Protein AF-A0A3D5RLU9-F1 (afdb_monomer)

Structure (mmCIF, N/CA/C/O backbone):
data_AF-A0A3D5RLU9-F1
#
_entry.id   AF-A0A3D5RLU9-F1
#
loop_
_atom_site.group_PDB
_atom_site.id
_atom_site.type_symbol
_atom_site.label_atom_id
_atom_site.label_alt_id
_atom_site.label_comp_id
_atom_site.label_asym_id
_atom_site.label_entity_id
_atom_site.label_seq_id
_atom_site.pdbx_PDB_ins_code
_atom_site.Cartn_x
_atom_site.Cartn_y
_atom_site.Cartn_z
_atom_site.occupancy
_atom_site.B_iso_or_equiv
_atom_site.auth_seq_id
_atom_site.auth_comp_id
_atom_site.auth_asym_id
_atom_site.auth_atom_id
_atom_site.pdbx_PDB_model_num
ATOM 1 N N . PRO A 1 1 ? 13.575 12.155 -3.581 1.00 70.50 1 PRO A N 1
ATOM 2 C CA . PRO A 1 1 ? 13.850 10.704 -3.419 1.00 70.50 1 PRO A CA 1
ATOM 3 C C . PRO A 1 1 ? 14.804 10.224 -4.520 1.00 70.50 1 PRO A C 1
ATOM 5 O O . PRO A 1 1 ? 14.559 10.536 -5.676 1.00 70.50 1 PRO A O 1
ATOM 8 N N . TRP A 1 2 ? 15.873 9.491 -4.197 1.00 91.94 2 TRP A N 1
ATOM 9 C CA . TRP A 1 2 ? 16.915 9.134 -5.181 1.00 91.94 2 TRP A CA 1
ATOM 10 C C . TRP A 1 2 ? 16.386 8.377 -6.414 1.00 91.94 2 TRP A C 1
ATOM 12 O O . TRP A 1 2 ? 16.856 8.582 -7.526 1.00 91.94 2 TRP A O 1
ATOM 22 N N . TYR A 1 3 ? 15.355 7.539 -6.256 1.00 96.50 3 TYR A N 1
ATOM 23 C CA . TYR A 1 3 ? 14.789 6.752 -7.361 1.00 96.50 3 TYR A CA 1
ATOM 24 C C . TYR A 1 3 ? 14.031 7.570 -8.419 1.00 96.50 3 TYR A C 1
ATOM 26 O O . TYR A 1 3 ? 13.854 7.077 -9.536 1.00 96.50 3 TYR A O 1
ATOM 34 N N . SER A 1 4 ? 13.605 8.796 -8.093 1.00 96.88 4 SER A N 1
ATOM 35 C CA . SER A 1 4 ? 12.895 9.685 -9.020 1.00 96.88 4 SER A CA 1
ATOM 36 C C . SER A 1 4 ? 13.835 10.582 -9.829 1.00 96.88 4 SER A C 1
ATOM 38 O O . SER A 1 4 ? 13.385 11.276 -10.740 1.00 96.88 4 SER A O 1
ATOM 40 N N . GLU A 1 5 ? 15.130 10.597 -9.505 1.00 97.44 5 GLU A N 1
ATOM 41 C CA . GLU A 1 5 ? 16.125 11.349 -10.265 1.00 97.44 5 GLU A CA 1
ATOM 42 C C . GLU A 1 5 ? 16.267 10.743 -11.665 1.00 97.44 5 GLU A C 1
ATOM 44 O O . GLU A 1 5 ? 16.495 9.541 -11.840 1.00 97.44 5 GLU A O 1
ATOM 49 N N . LYS A 1 6 ? 16.079 11.580 -12.690 1.00 97.19 6 LYS A N 1
ATOM 50 C CA . LYS A 1 6 ? 16.127 11.155 -14.099 1.00 97.19 6 LYS A CA 1
ATOM 51 C C . LYS A 1 6 ? 17.553 10.944 -14.588 1.00 97.19 6 LYS A C 1
ATOM 53 O O . LYS A 1 6 ? 17.777 10.157 -15.507 1.00 97.19 6 LYS A O 1
ATOM 58 N N . GLU A 1 7 ? 18.506 11.633 -13.983 1.00 97.12 7 GLU A N 1
ATOM 59 C CA . GLU A 1 7 ? 19.918 11.559 -14.316 1.00 97.12 7 GLU A CA 1
ATOM 60 C C . GLU A 1 7 ? 20.775 11.932 -13.111 1.00 97.12 7 GLU A C 1
ATOM 62 O O . GLU A 1 7 ? 20.327 12.669 -12.238 1.00 97.12 7 GLU A O 1
ATOM 67 N N . PHE A 1 8 ? 22.005 11.430 -13.094 1.00 97.12 8 PHE A N 1
ATOM 68 C CA . PHE A 1 8 ? 23.052 11.837 -12.162 1.00 97.12 8 PHE A CA 1
ATOM 69 C C . PHE A 1 8 ? 24.398 11.845 -12.896 1.00 97.12 8 PHE A C 1
ATOM 71 O O . PHE A 1 8 ? 24.544 11.179 -13.922 1.00 97.12 8 PHE A O 1
ATOM 78 N N . THR A 1 9 ? 25.384 12.582 -12.391 1.00 97.75 9 THR A N 1
ATOM 79 C CA . THR A 1 9 ? 26.737 12.619 -12.971 1.00 97.75 9 THR A CA 1
ATOM 80 C C . THR A 1 9 ? 27.706 11.884 -12.058 1.00 97.75 9 THR A C 1
ATOM 82 O O . THR A 1 9 ? 27.709 12.105 -10.850 1.00 97.75 9 THR A O 1
ATOM 85 N N . TYR A 1 10 ? 28.536 11.018 -12.633 1.00 97.25 10 TYR A N 1
ATOM 86 C CA . TYR A 1 10 ? 29.605 10.321 -11.922 1.00 97.25 10 TYR A CA 1
ATOM 87 C C . TYR A 1 10 ? 30.867 10.318 -12.779 1.00 97.25 10 TYR A C 1
ATOM 89 O O . TYR A 1 10 ? 30.808 9.897 -13.934 1.00 97.25 10 TYR A O 1
ATOM 97 N N . HIS A 1 11 ? 31.979 10.807 -12.220 1.00 97.00 11 HIS A N 1
ATOM 98 C CA . HIS A 1 11 ? 33.243 11.027 -12.941 1.00 97.00 11 HIS A CA 1
ATOM 99 C C . HIS A 1 11 ? 33.035 11.801 -14.253 1.00 97.00 11 HIS A C 1
ATOM 101 O O . HIS A 1 11 ? 33.392 11.322 -15.324 1.00 97.00 11 HIS A O 1
ATOM 107 N N . ASP A 1 12 ? 32.349 12.946 -14.170 1.00 96.81 12 ASP A N 1
ATOM 108 C CA . ASP A 1 12 ? 32.010 13.820 -15.307 1.00 96.81 12 ASP A CA 1
ATOM 109 C C . ASP A 1 12 ? 31.158 13.174 -16.417 1.00 96.81 12 ASP A C 1
ATOM 111 O O . ASP A 1 12 ? 30.860 13.795 -17.437 1.00 96.81 12 ASP A O 1
ATOM 115 N N . ILE A 1 13 ? 30.672 11.947 -16.203 1.00 97.81 13 ILE A N 1
ATOM 116 C CA . ILE A 1 13 ? 29.809 11.232 -17.141 1.00 97.81 13 ILE A CA 1
ATOM 117 C C . ILE A 1 13 ? 28.370 11.274 -16.635 1.00 97.81 13 ILE A C 1
ATOM 119 O O . ILE A 1 13 ? 28.034 10.741 -15.573 1.00 97.81 13 ILE A O 1
ATOM 123 N N . LYS A 1 14 ? 27.490 11.873 -17.440 1.00 97.94 14 LYS A N 1
ATOM 124 C CA . LYS A 1 14 ? 26.049 11.899 -17.187 1.00 97.94 14 LYS A CA 1
ATOM 125 C C . LYS A 1 14 ? 25.434 10.516 -17.424 1.00 97.94 14 LYS A C 1
ATOM 127 O O . LYS A 1 14 ? 25.469 9.980 -18.530 1.00 97.94 14 LYS A O 1
ATOM 132 N N . GLN A 1 15 ? 24.810 9.968 -16.391 1.00 97.88 15 GLN A N 1
ATOM 133 C CA . GLN A 1 15 ? 24.134 8.678 -16.380 1.00 97.88 15 GLN A CA 1
ATOM 134 C C . GLN A 1 15 ? 22.624 8.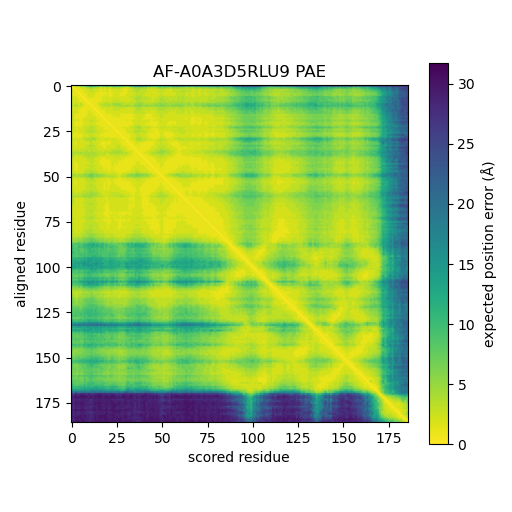891 -16.313 1.00 97.88 15 GLN A C 1
ATOM 136 O O . GLN A 1 15 ? 22.114 9.544 -15.405 1.00 97.88 15 GLN A O 1
ATOM 141 N N . ARG A 1 16 ? 21.882 8.312 -17.260 1.00 97.31 16 ARG A N 1
ATOM 142 C CA . ARG A 1 16 ? 20.414 8.368 -17.258 1.00 97.31 16 ARG A CA 1
ATOM 143 C C . ARG A 1 16 ? 19.827 7.228 -16.437 1.00 97.31 16 ARG A C 1
ATOM 145 O O . ARG A 1 16 ? 20.299 6.089 -16.493 1.00 97.31 16 ARG A O 1
ATOM 152 N N . ASN A 1 17 ? 18.738 7.515 -15.736 1.00 97.94 17 ASN A N 1
ATOM 153 C CA . ASN A 1 17 ? 17.926 6.492 -15.097 1.00 97.94 17 ASN A CA 1
ATOM 154 C C . ASN A 1 17 ? 17.396 5.507 -16.164 1.00 97.94 17 ASN A C 1
ATOM 156 O O . ASN A 1 17 ? 17.134 5.839 -17.319 1.00 97.94 17 ASN A O 1
ATOM 160 N N . ARG A 1 18 ? 17.295 4.232 -15.811 1.00 97.62 18 ARG A N 1
ATOM 161 C CA . ARG A 1 18 ? 16.884 3.187 -16.761 1.00 97.62 18 ARG A CA 1
ATOM 162 C C . ARG A 1 18 ? 15.372 2.976 -16.761 1.00 97.62 18 ARG A C 1
ATOM 164 O O . ARG A 1 18 ? 14.856 2.290 -17.643 1.00 97.62 18 ARG A O 1
ATOM 171 N N . ASN A 1 19 ? 14.666 3.517 -15.769 1.00 97.81 19 ASN A N 1
ATOM 172 C CA . ASN A 1 19 ? 13.218 3.425 -15.662 1.00 97.81 19 ASN A CA 1
ATOM 173 C C . ASN A 1 19 ? 12.537 4.420 -16.612 1.00 97.81 19 ASN A C 1
ATOM 175 O O . ASN A 1 19 ? 12.250 5.550 -16.222 1.00 97.81 19 ASN A O 1
ATOM 179 N N . LYS A 1 20 ? 12.250 3.987 -17.848 1.00 97.25 20 LYS A N 1
ATOM 180 C CA . LYS A 1 20 ? 11.610 4.821 -18.884 1.00 97.25 20 LYS A CA 1
ATOM 181 C C . LYS A 1 20 ? 10.309 5.498 -18.410 1.00 97.25 20 LYS A C 1
ATOM 183 O O . LYS A 1 20 ? 9.994 6.581 -18.898 1.00 97.25 20 LYS A O 1
ATOM 188 N N . LEU A 1 21 ? 9.605 4.923 -17.429 1.00 97.56 21 LEU A N 1
ATOM 189 C CA . LEU A 1 21 ? 8.365 5.492 -16.897 1.00 97.56 21 LEU A CA 1
ATOM 190 C C . LEU A 1 21 ? 8.539 6.858 -16.224 1.00 97.56 21 LEU A C 1
ATOM 192 O O . LEU A 1 21 ? 7.611 7.652 -16.269 1.00 97.56 21 LEU A O 1
ATOM 196 N N . LEU A 1 22 ? 9.723 7.189 -15.696 1.00 97.88 22 LEU A N 1
ATOM 197 C CA . LEU A 1 22 ? 9.984 8.522 -15.129 1.00 97.88 22 LEU A CA 1
ATOM 198 C C . LEU A 1 22 ? 9.850 9.651 -16.168 1.00 97.88 22 LEU A C 1
ATOM 200 O O . LEU A 1 22 ? 9.677 10.819 -15.816 1.00 97.88 22 LEU A O 1
ATOM 204 N N . TRP A 1 23 ? 9.970 9.326 -17.457 1.00 97.06 23 TRP A N 1
ATOM 205 C CA . TRP A 1 23 ? 9.818 10.286 -18.548 1.00 97.06 23 TRP A CA 1
ATOM 206 C C . TRP A 1 23 ? 8.410 10.313 -19.127 1.00 97.06 23 TRP A C 1
ATOM 208 O O . TRP A 1 23 ? 7.955 11.388 -19.505 1.00 97.06 23 TRP A O 1
ATOM 218 N N . SER A 1 24 ? 7.737 9.163 -19.205 1.00 95.75 24 SER A N 1
ATOM 219 C CA . SER A 1 24 ? 6.413 9.050 -19.824 1.00 95.75 24 SER A CA 1
ATOM 220 C C . SER A 1 24 ? 5.252 9.270 -18.854 1.00 95.75 24 SER A C 1
ATOM 2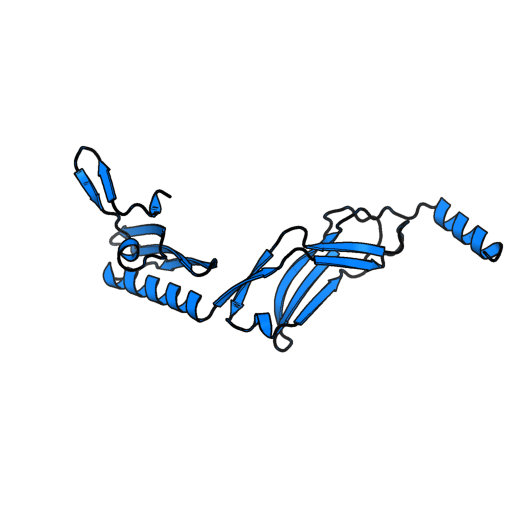22 O O . SER A 1 24 ? 4.165 9.624 -19.295 1.00 95.75 24 SER A O 1
ATOM 224 N N . ASP A 1 25 ? 5.461 9.078 -17.551 1.00 96.69 25 ASP A N 1
ATOM 225 C CA . ASP A 1 25 ? 4.431 9.232 -16.527 1.00 96.69 25 ASP A CA 1
ATOM 226 C C . ASP A 1 25 ? 4.963 10.063 -15.352 1.00 96.69 25 ASP A C 1
ATOM 228 O O . ASP A 1 25 ? 5.754 9.602 -14.531 1.00 96.69 25 ASP A O 1
ATOM 232 N N . LYS A 1 26 ? 4.481 11.308 -15.244 1.00 96.31 26 LYS A N 1
ATOM 233 C CA . LYS A 1 26 ? 4.867 12.253 -14.180 1.00 96.31 26 LYS A CA 1
ATOM 234 C C . LYS A 1 26 ? 4.496 11.793 -12.766 1.00 96.31 26 LYS A C 1
ATOM 236 O O . LYS A 1 26 ? 4.939 12.401 -11.799 1.00 96.31 26 LYS A O 1
ATOM 241 N N . THR A 1 27 ? 3.633 10.786 -12.650 1.00 97.62 27 THR A N 1
ATOM 242 C CA . THR A 1 27 ? 3.156 10.248 -11.371 1.00 97.62 27 THR A CA 1
ATOM 243 C C . THR A 1 27 ? 4.059 9.136 -10.845 1.00 97.62 27 THR A C 1
ATOM 245 O O . THR A 1 27 ? 3.946 8.769 -9.677 1.00 97.62 27 THR A O 1
ATOM 248 N N . VAL A 1 28 ? 4.960 8.616 -11.687 1.00 98.19 28 VAL A N 1
ATOM 249 C CA . VAL A 1 28 ? 5.943 7.589 -11.335 1.00 98.19 28 VAL A CA 1
ATOM 250 C C . VAL A 1 28 ? 7.164 8.237 -10.690 1.00 98.19 28 VAL A C 1
ATOM 252 O O . VAL A 1 28 ? 7.732 9.187 -11.221 1.00 98.19 28 VAL A O 1
ATOM 255 N N . ASP A 1 29 ? 7.606 7.681 -9.565 1.00 97.69 29 ASP A N 1
ATOM 256 C CA . ASP A 1 29 ? 8.752 8.177 -8.790 1.00 97.69 29 ASP A CA 1
ATOM 257 C C . ASP A 1 29 ? 9.757 7.074 -8.409 1.00 97.69 29 ASP A C 1
ATOM 259 O O . ASP A 1 29 ? 10.683 7.293 -7.626 1.00 97.69 29 ASP A O 1
ATOM 263 N N . GLY A 1 30 ? 9.611 5.885 -8.996 1.00 96.06 30 GLY A N 1
ATOM 264 C CA . GLY A 1 30 ? 10.521 4.769 -8.779 1.00 96.06 30 GLY A CA 1
ATOM 265 C C . GLY A 1 30 ? 10.085 3.487 -9.492 1.00 96.06 30 GLY A C 1
ATOM 266 O O . GLY A 1 30 ? 9.154 3.504 -10.293 1.00 96.06 30 GLY A O 1
ATOM 267 N N . LEU A 1 31 ? 10.726 2.341 -9.245 1.00 96.00 31 LEU A N 1
ATOM 268 C CA . LEU A 1 31 ? 11.902 2.169 -8.384 1.00 96.00 31 LEU A CA 1
ATOM 269 C C . LEU A 1 31 ? 13.086 1.623 -9.179 1.00 96.00 31 LEU A C 1
ATOM 271 O O . LEU A 1 31 ? 14.089 2.314 -9.337 1.00 96.00 31 LEU A O 1
ATOM 275 N N . LYS A 1 32 ? 13.000 0.390 -9.687 1.00 97.94 32 LYS A N 1
ATOM 276 C CA . LYS A 1 32 ? 14.187 -0.310 -10.186 1.00 97.94 32 LYS A CA 1
ATOM 277 C C . LYS A 1 32 ? 13.908 -1.174 -11.403 1.00 97.94 32 LYS A C 1
ATOM 279 O O . LYS A 1 32 ? 12.976 -1.971 -11.434 1.00 97.94 32 LYS A O 1
ATOM 284 N N . THR A 1 33 ? 14.800 -1.069 -12.382 1.00 97.69 33 THR A N 1
ATOM 285 C CA . THR A 1 33 ? 14.887 -1.984 -13.523 1.00 97.69 33 THR A CA 1
ATOM 286 C C . THR A 1 33 ? 15.913 -3.089 -13.270 1.00 97.69 33 THR A C 1
ATOM 288 O O . THR A 1 33 ? 16.919 -2.875 -12.586 1.00 97.69 33 THR A O 1
ATOM 291 N N . GLY A 1 34 ? 15.700 -4.261 -13.864 1.00 97.88 34 GLY A N 1
ATOM 292 C CA . GLY A 1 34 ? 16.654 -5.373 -13.859 1.00 97.88 34 GLY A CA 1
ATOM 293 C C . GLY A 1 34 ? 16.671 -6.097 -15.201 1.00 97.88 34 GLY A C 1
ATOM 294 O O . GLY A 1 34 ? 15.664 -6.106 -15.910 1.00 97.88 34 GLY A O 1
ATOM 295 N N . PHE A 1 35 ? 17.819 -6.656 -15.577 1.00 98.25 35 PHE A N 1
ATOM 296 C CA . PHE A 1 35 ? 17.938 -7.521 -16.748 1.00 98.25 35 PHE A CA 1
ATOM 297 C C . PHE A 1 35 ? 19.141 -8.455 -16.620 1.00 98.25 35 PHE A C 1
ATOM 299 O O . PHE A 1 35 ? 20.246 -8.003 -16.327 1.00 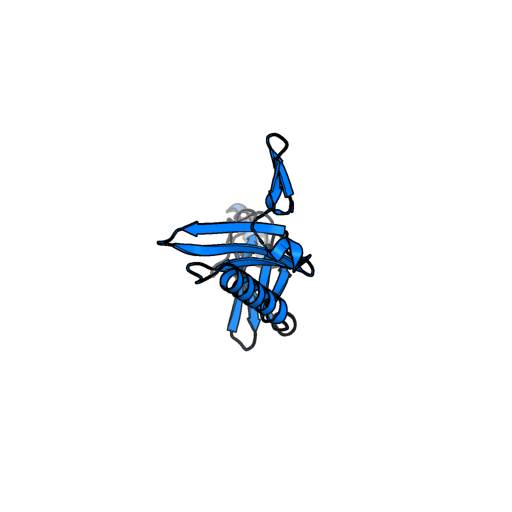98.25 35 PHE A O 1
ATOM 306 N N . THR A 1 36 ? 18.921 -9.735 -16.908 1.00 97.56 36 THR A N 1
ATOM 307 C CA . THR A 1 36 ? 19.958 -10.700 -17.295 1.00 97.56 36 THR A CA 1
ATOM 308 C C . THR A 1 36 ? 19.381 -11.606 -18.382 1.00 97.56 36 THR A C 1
ATOM 310 O O . THR A 1 36 ? 18.160 -11.730 -18.489 1.00 97.56 36 THR A O 1
ATOM 313 N N . LYS A 1 37 ? 20.233 -12.293 -19.159 1.00 96.88 37 LYS A N 1
ATOM 314 C CA . LYS A 1 37 ? 19.766 -13.248 -20.185 1.00 96.88 37 LYS A CA 1
ATOM 315 C C . LYS A 1 37 ? 18.822 -14.315 -19.609 1.00 96.88 37 LYS A C 1
ATOM 317 O O . LYS A 1 37 ? 17.857 -14.680 -20.264 1.00 96.88 37 LYS A O 1
ATOM 322 N N . LYS A 1 38 ? 19.080 -14.779 -18.380 1.00 97.19 38 LYS A N 1
ATOM 323 C CA . LYS A 1 38 ? 18.264 -15.795 -17.694 1.00 97.19 38 LYS A CA 1
ATOM 324 C C . LYS A 1 38 ? 16.969 -15.227 -17.103 1.00 97.19 38 LYS A C 1
ATOM 326 O O . LYS A 1 38 ? 15.966 -15.924 -17.080 1.00 97.19 38 LYS A O 1
ATOM 331 N N . ALA A 1 39 ? 16.996 -13.995 -16.589 1.00 96.69 39 ALA A N 1
ATOM 332 C CA . ALA A 1 39 ? 15.874 -13.417 -15.845 1.00 96.69 39 ALA A CA 1
ATOM 333 C C . ALA A 1 39 ? 14.884 -12.618 -16.711 1.00 96.69 39 ALA A C 1
ATOM 335 O O . ALA A 1 39 ? 13.827 -12.239 -16.213 1.00 96.69 39 ALA A O 1
ATOM 336 N N . GLY A 1 40 ? 15.229 -12.313 -17.965 1.00 98.25 40 GLY A N 1
ATOM 337 C CA . GLY A 1 40 ? 14.449 -11.397 -18.797 1.00 98.25 40 GLY A CA 1
ATOM 338 C C . GLY A 1 40 ? 14.473 -9.961 -18.263 1.00 98.25 40 GLY A C 1
ATOM 339 O O . GLY A 1 40 ? 15.335 -9.580 -17.464 1.00 98.25 40 GLY A O 1
ATOM 340 N N . TYR A 1 41 ? 13.546 -9.131 -18.740 1.00 98.50 41 TYR A N 1
ATOM 341 C CA . TYR A 1 41 ? 13.449 -7.717 -18.383 1.00 98.50 41 TYR A CA 1
ATOM 342 C C . TYR A 1 41 ? 12.464 -7.500 -17.227 1.00 98.50 41 TYR A C 1
ATOM 344 O O . TYR A 1 41 ? 11.260 -7.708 -17.364 1.00 98.50 41 TYR A O 1
ATOM 352 N N . ASN A 1 42 ? 12.981 -6.995 -16.107 1.00 98.56 42 ASN A N 1
ATOM 353 C CA . ASN A 1 42 ? 12.238 -6.782 -14.865 1.00 98.56 42 ASN A CA 1
ATOM 354 C C . ASN A 1 42 ? 12.048 -5.287 -14.578 1.00 98.56 42 ASN A C 1
ATOM 356 O O . ASN A 1 42 ? 12.917 -4.469 -14.924 1.00 98.56 42 ASN A O 1
ATOM 360 N N . LEU A 1 43 ? 10.940 -4.938 -13.925 1.00 98.56 43 LEU A N 1
ATOM 361 C CA . LEU A 1 43 ? 10.637 -3.594 -13.437 1.00 98.56 43 LEU A CA 1
ATOM 362 C C . LEU A 1 43 ? 9.778 -3.651 -12.170 1.00 98.56 43 LEU A C 1
ATOM 364 O O . LEU A 1 43 ? 8.678 -4.197 -12.182 1.00 98.56 43 LEU A O 1
ATOM 368 N N . VAL A 1 44 ? 10.281 -3.031 -11.104 1.00 98.62 44 VAL A N 1
ATOM 369 C CA . VAL A 1 44 ? 9.483 -2.599 -9.953 1.00 98.62 44 VAL A CA 1
ATOM 370 C C . VAL A 1 44 ? 9.234 -1.107 -10.112 1.00 98.62 44 VAL A C 1
ATOM 372 O O . VAL A 1 44 ? 10.196 -0.333 -10.140 1.00 98.62 44 VAL A O 1
ATOM 375 N N . ALA A 1 45 ? 7.974 -0.700 -10.218 1.00 98.38 45 ALA A N 1
ATOM 376 C CA . ALA A 1 45 ? 7.598 0.703 -10.339 1.00 98.38 45 ALA A CA 1
ATOM 377 C C . ALA A 1 45 ? 6.649 1.132 -9.225 1.00 98.38 45 ALA A C 1
ATOM 379 O O . ALA A 1 45 ? 5.822 0.339 -8.779 1.00 98.38 45 ALA A O 1
ATOM 380 N N . SER A 1 46 ? 6.743 2.395 -8.815 1.00 98.38 46 SER A N 1
ATOM 381 C CA 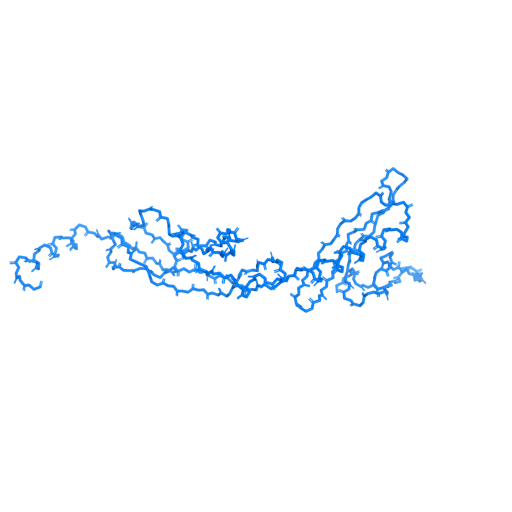. SER A 1 46 ? 5.749 3.024 -7.950 1.00 98.38 46 SER A CA 1
ATOM 382 C C . SER A 1 46 ? 5.259 4.316 -8.572 1.00 98.38 46 SER A C 1
ATOM 384 O O . SER A 1 46 ? 6.036 5.053 -9.178 1.00 98.38 46 SER A O 1
ATOM 386 N N . ALA A 1 47 ? 3.959 4.548 -8.434 1.00 98.31 47 ALA A N 1
ATOM 387 C CA . ALA A 1 47 ? 3.302 5.762 -8.868 1.00 98.31 47 ALA A CA 1
ATOM 388 C C . ALA A 1 47 ? 2.337 6.243 -7.789 1.00 98.31 47 ALA A C 1
ATOM 390 O O . ALA A 1 47 ? 1.741 5.426 -7.082 1.00 98.31 47 ALA A O 1
ATOM 391 N N . ASN A 1 48 ? 2.168 7.557 -7.688 1.00 97.50 48 ASN A N 1
ATOM 392 C CA . ASN A 1 48 ? 1.202 8.186 -6.796 1.00 97.50 48 ASN A CA 1
ATOM 393 C C . ASN A 1 48 ? 0.237 9.066 -7.597 1.00 97.50 48 ASN A C 1
ATOM 395 O O . ASN A 1 48 ? 0.654 10.038 -8.226 1.00 97.50 48 ASN A O 1
ATOM 399 N N . ARG A 1 49 ? -1.056 8.729 -7.571 1.00 96.50 49 ARG A N 1
ATOM 400 C CA . ARG A 1 49 ? -2.122 9.502 -8.221 1.00 96.50 49 ARG A CA 1
ATOM 401 C C . ARG A 1 49 ? -3.244 9.733 -7.218 1.00 96.50 49 ARG A C 1
ATOM 403 O O . ARG A 1 49 ? -3.759 8.766 -6.672 1.00 96.50 49 ARG A O 1
ATOM 410 N N . MET A 1 50 ? -3.662 10.988 -7.032 1.00 90.19 50 MET A N 1
ATOM 411 C CA . MET A 1 50 ? -4.780 11.349 -6.139 1.00 90.19 50 MET A CA 1
ATOM 412 C C . MET A 1 50 ? -4.641 10.727 -4.732 1.00 90.19 50 MET A C 1
ATOM 414 O O . MET A 1 50 ? -5.554 10.053 -4.262 1.00 90.19 50 MET A O 1
ATOM 418 N N . ASP A 1 51 ? -3.466 10.884 -4.113 1.00 90.38 51 ASP A N 1
ATOM 419 C CA . ASP A 1 51 ? -3.104 10.339 -2.790 1.00 90.38 51 ASP A CA 1
ATOM 420 C C . ASP A 1 51 ? -3.184 8.809 -2.645 1.00 90.38 51 ASP A C 1
ATOM 422 O O . ASP A 1 51 ? -3.086 8.260 -1.546 1.00 90.38 51 ASP A O 1
ATOM 426 N N . MET A 1 52 ? -3.301 8.095 -3.764 1.00 96.31 52 MET A N 1
ATOM 427 C CA . MET A 1 52 ? -3.214 6.647 -3.831 1.00 96.31 52 MET A CA 1
ATOM 428 C C . MET A 1 52 ? -1.863 6.257 -4.422 1.00 96.31 52 MET A C 1
ATOM 430 O O . MET A 1 52 ? -1.538 6.597 -5.562 1.00 96.31 52 MET A O 1
ATOM 434 N N . ARG A 1 53 ? -1.075 5.498 -3.658 1.00 97.69 53 ARG A N 1
ATOM 435 C CA . ARG A 1 53 ? 0.182 4.925 -4.140 1.00 97.69 53 ARG A CA 1
ATOM 436 C C . ARG A 1 53 ? -0.020 3.483 -4.563 1.00 97.69 53 ARG A C 1
ATOM 438 O O . ARG A 1 53 ? -0.473 2.658 -3.775 1.00 97.69 53 ARG A O 1
ATOM 445 N N . LEU A 1 54 ? 0.402 3.175 -5.783 1.00 98.38 54 LEU A N 1
ATOM 446 C CA . LEU A 1 54 ? 0.502 1.808 -6.272 1.00 98.38 54 LEU A CA 1
ATOM 447 C C . LEU A 1 54 ? 1.960 1.414 -6.471 1.00 98.38 54 LEU A C 1
ATOM 449 O O . LEU A 1 54 ? 2.821 2.239 -6.794 1.00 98.38 54 LEU A O 1
ATOM 453 N N . ILE A 1 55 ? 2.219 0.127 -6.270 1.00 98.44 55 ILE A N 1
ATOM 454 C CA . ILE A 1 55 ? 3.481 -0.530 -6.589 1.00 98.44 55 ILE A CA 1
ATOM 455 C C . ILE A 1 55 ? 3.150 -1.667 -7.547 1.00 98.44 55 ILE A C 1
ATOM 457 O O . ILE A 1 55 ? 2.230 -2.444 -7.306 1.00 98.44 55 ILE A O 1
ATOM 461 N N . SER A 1 56 ? 3.896 -1.755 -8.640 1.00 98.44 56 SER A N 1
ATOM 462 C CA . SER A 1 56 ? 3.781 -2.834 -9.616 1.00 98.44 56 SER A CA 1
ATOM 463 C C . SER A 1 56 ? 5.116 -3.549 -9.753 1.00 98.44 56 SER A C 1
ATOM 465 O O . SER A 1 56 ? 6.180 -2.932 -9.679 1.00 98.44 56 SER A O 1
ATOM 467 N N . VAL A 1 57 ? 5.046 -4.862 -9.948 1.00 98.44 57 VAL A N 1
ATOM 468 C CA . VAL A 1 57 ? 6.204 -5.729 -10.148 1.00 98.44 57 VAL A CA 1
ATOM 469 C C . VAL A 1 57 ? 5.946 -6.548 -11.402 1.00 98.44 57 VAL A C 1
ATOM 471 O O . VAL A 1 57 ? 5.025 -7.357 -11.443 1.00 98.44 57 VAL A O 1
ATOM 474 N N . VAL A 1 58 ? 6.750 -6.316 -12.436 1.00 98.31 58 VAL A N 1
ATOM 475 C CA . VAL A 1 58 ? 6.726 -7.074 -13.690 1.00 98.31 58 VAL A CA 1
ATOM 476 C C . VAL A 1 58 ? 8.068 -7.771 -13.840 1.00 98.31 58 VAL A C 1
ATOM 478 O O . VAL A 1 58 ? 9.115 -7.121 -13.797 1.00 98.31 58 VAL A O 1
ATOM 481 N N . LEU A 1 59 ? 8.035 -9.090 -14.010 1.00 98.25 59 LEU A N 1
ATOM 482 C CA . LEU A 1 59 ? 9.217 -9.941 -14.123 1.00 98.25 59 LEU A CA 1
ATOM 483 C C . LEU A 1 59 ? 9.205 -10.700 -15.453 1.00 98.25 59 LEU A C 1
ATOM 485 O O . LEU A 1 59 ? 8.137 -11.002 -15.979 1.00 98.25 59 LEU A O 1
ATOM 489 N N . GLY A 1 60 ? 10.383 -11.021 -15.987 1.00 97.88 60 GLY A N 1
ATOM 490 C CA . GLY A 1 60 ? 10.529 -11.920 -17.133 1.00 97.88 60 GLY A CA 1
ATOM 491 C C . GLY A 1 60 ? 10.000 -11.373 -18.458 1.00 97.88 60 GLY A C 1
ATOM 492 O O . GLY A 1 60 ? 9.676 -12.154 -19.346 1.00 97.88 60 GLY A O 1
ATOM 493 N N . SER A 1 61 ? 9.896 -10.050 -18.619 1.00 97.50 61 SER A N 1
ATOM 494 C CA . SER A 1 61 ? 9.442 -9.468 -19.886 1.00 97.50 61 SER A CA 1
ATOM 495 C C . SER A 1 61 ? 10.473 -9.677 -21.003 1.00 97.50 61 SER A C 1
ATOM 497 O O . SER A 1 61 ? 11.659 -9.881 -20.738 1.00 97.50 61 SER A O 1
ATOM 499 N N . THR A 1 62 ? 10.036 -9.613 -22.261 1.00 97.44 62 THR A N 1
ATOM 500 C CA . THR A 1 62 ? 10.849 -9.940 -23.447 1.00 97.44 62 THR A CA 1
ATOM 501 C C . THR A 1 62 ? 11.705 -8.780 -23.953 1.00 97.44 62 THR A C 1
ATOM 503 O O . THR A 1 62 ? 12.698 -9.010 -24.638 1.00 97.44 62 THR A O 1
ATOM 506 N N . SER A 1 63 ? 11.363 -7.536 -23.608 1.00 98.06 63 SER A N 1
ATOM 507 C CA . SER A 1 63 ? 12.106 -6.341 -24.023 1.00 98.06 63 SER A CA 1
ATOM 508 C C . SER A 1 63 ? 11.941 -5.175 -23.047 1.00 98.06 63 SER A C 1
ATOM 510 O O . SER A 1 63 ? 11.135 -5.215 -22.110 1.00 98.06 63 SER A O 1
ATOM 512 N N . VAL A 1 64 ? 12.699 -4.096 -23.269 1.00 97.25 64 VAL A N 1
ATOM 513 C CA . VAL A 1 64 ? 12.566 -2.857 -22.490 1.00 97.25 64 VAL A CA 1
ATOM 514 C C . VAL A 1 64 ? 11.183 -2.234 -22.680 1.00 97.25 64 VAL A C 1
ATOM 516 O O . VAL A 1 64 ? 10.579 -1.766 -21.712 1.00 97.25 64 VAL A O 1
ATOM 519 N N . GLU A 1 65 ? 10.691 -2.248 -23.913 1.00 97.62 65 GLU A N 1
ATOM 520 C CA . GLU A 1 65 ? 9.415 -1.689 -24.349 1.00 97.62 65 GLU A CA 1
ATOM 521 C C . GLU A 1 65 ? 8.272 -2.507 -23.757 1.00 97.62 65 GLU A C 1
ATOM 523 O O . GLU A 1 65 ? 7.380 -1.943 -23.127 1.00 97.62 65 GLU A O 1
ATOM 528 N N . ALA A 1 66 ? 8.361 -3.838 -23.850 1.00 98.00 66 ALA A N 1
ATOM 529 C CA . ALA A 1 66 ? 7.375 -4.742 -23.281 1.00 98.00 66 ALA A CA 1
ATOM 530 C C . ALA A 1 66 ? 7.275 -4.563 -21.761 1.00 98.00 66 ALA A C 1
ATOM 532 O O . ALA A 1 66 ? 6.173 -4.411 -21.241 1.00 98.00 66 ALA A O 1
ATOM 533 N N . ARG A 1 67 ? 8.403 -4.509 -21.032 1.00 97.94 67 ARG A N 1
ATOM 534 C CA . ARG A 1 67 ? 8.373 -4.286 -19.573 1.00 97.94 67 ARG A CA 1
ATOM 535 C C . ARG A 1 67 ? 7.678 -2.965 -19.232 1.00 97.94 67 ARG A C 1
ATOM 537 O O . ARG A 1 67 ? 6.826 -2.936 -18.358 1.00 97.94 67 ARG A O 1
ATOM 544 N N . THR A 1 68 ? 8.022 -1.892 -19.947 1.00 98.00 68 THR A N 1
ATOM 545 C CA . THR A 1 68 ? 7.502 -0.542 -19.690 1.00 98.00 68 THR A CA 1
ATOM 546 C C . THR A 1 68 ? 5.997 -0.497 -19.944 1.00 98.00 68 THR A C 1
ATOM 548 O O . THR A 1 68 ? 5.245 -0.030 -19.094 1.00 98.00 68 THR A O 1
ATOM 551 N N . ALA A 1 69 ? 5.554 -1.053 -21.075 1.00 98.06 69 ALA A N 1
ATOM 552 C CA . ALA A 1 69 ? 4.149 -1.089 -21.461 1.00 98.06 69 ALA A CA 1
ATOM 553 C C . ALA A 1 69 ? 3.294 -1.929 -20.499 1.00 98.06 69 ALA A C 1
ATOM 555 O O . ALA A 1 69 ? 2.218 -1.487 -20.101 1.00 98.06 69 ALA A O 1
ATOM 556 N N . GLN A 1 70 ? 3.768 -3.111 -20.079 1.00 98.12 70 GLN A N 1
ATOM 557 C CA . GLN A 1 70 ? 3.020 -3.945 -19.129 1.00 98.12 70 GLN A CA 1
ATOM 558 C C . GLN A 1 70 ? 2.918 -3.289 -17.750 1.00 98.12 70 GLN A C 1
ATOM 560 O O . GLN A 1 70 ? 1.848 -3.292 -17.143 1.00 98.12 70 GLN A O 1
ATOM 565 N N . THR A 1 71 ? 4.002 -2.675 -17.273 1.00 98.44 71 THR A N 1
ATOM 566 C CA . THR A 1 71 ? 3.990 -1.934 -16.008 1.00 98.44 71 THR A CA 1
ATOM 567 C C . THR A 1 71 ? 3.011 -0.759 -16.058 1.00 98.44 71 THR A C 1
ATOM 569 O O . THR A 1 71 ? 2.181 -0.639 -15.158 1.00 98.44 71 THR A O 1
ATOM 572 N N . GLN A 1 72 ? 3.037 0.053 -17.122 1.00 98.25 72 GLN A N 1
ATOM 573 C CA . GLN A 1 72 ? 2.076 1.146 -17.310 1.00 98.25 72 GLN A CA 1
ATOM 574 C C . GLN A 1 72 ? 0.633 0.623 -17.306 1.00 98.25 72 GLN A C 1
ATOM 576 O O . GLN A 1 72 ? -0.205 1.134 -16.570 1.00 98.25 72 GLN A O 1
ATOM 581 N N . LYS A 1 73 ? 0.357 -0.450 -18.059 1.00 98.25 73 LYS A N 1
ATOM 582 C CA . LYS A 1 73 ? -0.981 -1.048 -18.162 1.00 98.25 73 LYS A CA 1
ATOM 583 C C . LYS A 1 73 ? -1.525 -1.512 -16.807 1.00 98.25 73 LYS A C 1
ATOM 585 O O . LYS A 1 73 ? -2.694 -1.278 -16.513 1.00 98.25 73 LYS A O 1
ATOM 590 N N . ILE A 1 74 ? -0.699 -2.158 -15.980 1.00 98.06 74 ILE A N 1
ATOM 591 C CA . ILE A 1 74 ? -1.109 -2.627 -14.646 1.00 98.06 74 ILE A CA 1
ATOM 592 C C . ILE A 1 74 ? -1.337 -1.448 -13.694 1.00 98.06 74 ILE A C 1
ATOM 594 O O . ILE A 1 74 ? -2.323 -1.450 -12.957 1.00 98.06 74 ILE A O 1
ATOM 598 N N . LEU A 1 75 ? -0.471 -0.428 -13.724 1.00 98.50 75 LEU A N 1
ATOM 599 C CA . LEU A 1 75 ? -0.670 0.790 -12.933 1.00 98.50 75 LEU A CA 1
ATOM 600 C C . LEU A 1 75 ? -1.974 1.492 -13.329 1.00 98.50 75 LEU A C 1
ATOM 602 O O . LEU A 1 75 ? -2.788 1.803 -12.462 1.00 98.50 75 LEU A O 1
ATOM 606 N N . ASP A 1 76 ? -2.212 1.678 -14.626 1.00 98.06 76 ASP A N 1
ATOM 607 C CA . ASP A 1 76 ? -3.430 2.307 -15.137 1.00 98.06 76 ASP A CA 1
ATOM 608 C C . ASP A 1 76 ? -4.682 1.510 -14.780 1.00 98.06 76 ASP A C 1
ATOM 610 O O . ASP A 1 76 ? -5.683 2.099 -14.372 1.00 98.06 76 ASP A O 1
ATOM 614 N N . TYR A 1 77 ? -4.624 0.179 -14.862 1.00 98.38 77 TYR A N 1
ATOM 615 C CA . TYR A 1 77 ? -5.699 -0.690 -14.390 1.00 98.38 77 TYR A CA 1
ATOM 616 C C . TYR A 1 77 ? -5.983 -0.469 -12.898 1.00 98.38 77 TYR A C 1
ATOM 618 O O . TYR A 1 77 ? -7.129 -0.221 -12.521 1.00 98.38 77 TYR A O 1
ATOM 626 N N . GLY A 1 78 ? -4.943 -0.488 -12.058 1.00 98.25 78 GLY A N 1
ATOM 627 C CA . GLY A 1 78 ? -5.072 -0.261 -10.622 1.00 98.25 78 GLY A CA 1
ATOM 628 C C . GLY A 1 78 ? -5.719 1.088 -10.307 1.00 98.25 78 GLY A C 1
ATOM 629 O O . GLY A 1 78 ? -6.709 1.145 -9.584 1.00 98.25 78 GLY A O 1
ATOM 630 N N . PHE A 1 79 ? -5.235 2.171 -10.915 1.00 98.00 79 PHE A N 1
ATOM 631 C CA . PHE A 1 79 ? -5.802 3.503 -10.697 1.00 98.00 79 PHE A CA 1
ATOM 632 C C . PHE A 1 79 ? -7.207 3.672 -11.268 1.00 98.00 79 PHE A C 1
ATOM 634 O O . PHE A 1 79 ? -8.009 4.422 -10.712 1.00 98.00 79 PHE A O 1
ATOM 641 N N . ARG A 1 80 ? -7.534 2.994 -12.370 1.00 97.38 80 ARG A N 1
ATOM 642 C CA . ARG A 1 80 ? -8.863 3.071 -12.978 1.00 97.38 80 ARG A CA 1
ATOM 643 C C . ARG A 1 80 ? -9.910 2.367 -12.122 1.00 97.38 80 ARG A C 1
ATOM 645 O O . ARG A 1 80 ? -10.969 2.941 -11.877 1.00 97.38 80 ARG A O 1
ATOM 652 N N . PHE A 1 81 ? -9.619 1.154 -11.662 1.00 97.88 81 PHE A N 1
ATOM 653 C CA . PHE A 1 81 ? -10.623 0.271 -11.066 1.00 97.88 81 PHE A CA 1
ATOM 654 C C . PHE A 1 81 ? -10.583 0.186 -9.547 1.00 97.88 81 PHE A C 1
ATOM 656 O O . PHE A 1 81 ? -11.526 -0.348 -8.972 1.00 97.88 81 PHE A O 1
ATOM 663 N N . PHE A 1 82 ? -9.558 0.726 -8.891 1.00 97.50 82 PHE A N 1
ATOM 664 C CA . PHE A 1 82 ? -9.440 0.698 -7.437 1.00 97.50 82 PHE A CA 1
ATOM 665 C C . PHE A 1 82 ? -9.313 2.101 -6.856 1.00 97.50 82 PHE A C 1
ATOM 667 O O . PHE A 1 82 ? -8.928 3.059 -7.530 1.00 97.50 82 PHE A O 1
ATOM 674 N N . GLU A 1 83 ? -9.660 2.207 -5.580 1.00 95.81 83 GLU A N 1
ATOM 675 C CA . GLU A 1 83 ? -9.419 3.385 -4.763 1.00 95.81 83 GLU A CA 1
ATOM 676 C C . GLU A 1 83 ? -8.972 2.968 -3.361 1.00 95.81 83 GLU A C 1
ATOM 678 O O . GLU A 1 83 ? -9.467 1.985 -2.801 1.00 95.81 83 GLU A O 1
ATOM 683 N N . THR A 1 84 ? -8.047 3.730 -2.785 1.00 95.81 84 THR A N 1
ATOM 684 C CA . THR A 1 84 ? -7.663 3.591 -1.381 1.00 95.81 84 THR A CA 1
ATOM 685 C C . THR A 1 84 ? -8.451 4.593 -0.540 1.00 95.81 84 THR A C 1
ATOM 687 O O . THR A 1 84 ? -8.493 5.783 -0.852 1.00 95.81 84 THR A O 1
ATOM 690 N N . LYS A 1 85 ? -9.096 4.121 0.529 1.00 93.06 85 LYS A N 1
ATOM 691 C CA . LYS A 1 85 ? -9.811 4.945 1.510 1.00 93.06 85 LYS A CA 1
ATOM 692 C C . LYS A 1 85 ? -9.128 4.861 2.861 1.00 93.06 85 LYS A C 1
ATOM 694 O O . LYS A 1 85 ? -8.841 3.770 3.343 1.00 93.06 85 LYS A O 1
ATOM 699 N N . ASN A 1 86 ? -8.922 6.017 3.480 1.00 92.06 86 ASN A N 1
ATOM 700 C CA . ASN A 1 86 ? -8.462 6.105 4.857 1.00 92.06 86 ASN A CA 1
ATOM 701 C C . ASN A 1 86 ? -9.675 6.083 5.783 1.00 92.06 86 ASN A C 1
ATOM 703 O O . ASN A 1 86 ? -10.457 7.032 5.819 1.00 92.06 86 ASN A O 1
ATOM 707 N N . ILE A 1 87 ? -9.832 4.990 6.520 1.00 90.62 87 ILE A N 1
ATOM 708 C CA . ILE A 1 87 ? -10.812 4.880 7.595 1.00 90.62 87 ILE A CA 1
ATOM 709 C C . ILE A 1 87 ? -10.213 5.583 8.806 1.00 90.62 87 ILE A C 1
ATOM 711 O O . ILE A 1 87 ? -9.157 5.179 9.292 1.00 90.62 87 ILE A O 1
ATOM 715 N N . GLY A 1 88 ? -10.843 6.680 9.224 1.00 87.38 88 GLY A N 1
ATOM 716 C CA . GLY A 1 88 ? -10.402 7.479 10.363 1.00 87.38 88 GLY A CA 1
ATOM 717 C C . GLY A 1 88 ? -10.569 6.757 11.699 1.00 87.38 88 GLY A C 1
ATOM 718 O O . GLY A 1 88 ? -11.046 5.622 11.765 1.00 87.38 88 GLY A O 1
ATOM 719 N N . ALA A 1 89 ? -10.185 7.444 12.774 1.00 87.56 89 ALA A N 1
ATOM 720 C CA . ALA A 1 89 ? -10.459 6.966 14.119 1.00 87.56 89 ALA A CA 1
ATOM 721 C C . ALA A 1 89 ? -11.975 6.858 14.338 1.00 87.56 89 ALA A C 1
ATOM 723 O O . ALA A 1 89 ? -12.743 7.742 13.956 1.00 87.56 89 ALA A O 1
ATOM 724 N N . ILE A 1 90 ? -12.391 5.758 14.952 1.00 88.00 90 ILE A N 1
ATOM 725 C CA . ILE A 1 90 ? -13.776 5.509 15.353 1.00 88.00 90 ILE A CA 1
ATOM 726 C C . ILE A 1 90 ? -13.753 5.270 16.847 1.00 88.00 90 ILE A C 1
ATOM 728 O O . ILE A 1 90 ? -12.881 4.549 17.319 1.00 88.00 90 ILE A O 1
ATOM 732 N N . THR A 1 91 ? -14.727 5.831 17.554 1.00 92.00 91 THR A N 1
ATOM 733 C CA . THR A 1 91 ? -14.935 5.608 18.984 1.00 92.00 91 THR A CA 1
ATOM 734 C C . THR A 1 91 ? -16.396 5.256 19.209 1.00 92.00 91 THR A C 1
ATOM 736 O O . THR A 1 91 ? -17.290 5.991 18.784 1.00 92.00 91 THR A O 1
ATOM 739 N N . LYS A 1 92 ? -16.645 4.132 19.876 1.00 91.88 92 LYS A N 1
ATOM 740 C CA . LYS A 1 92 ? -17.973 3.692 20.310 1.00 91.88 92 LYS A CA 1
ATOM 741 C C . LYS A 1 92 ? -17.893 3.162 21.732 1.00 91.88 92 LYS A C 1
ATOM 743 O O . LYS A 1 92 ? -16.900 2.537 22.082 1.00 91.88 92 LYS A O 1
ATOM 748 N N . SER A 1 93 ? -18.926 3.407 22.527 1.00 93.00 93 SER A N 1
ATOM 749 C CA . SER A 1 93 ? -19.091 2.734 23.814 1.00 93.00 93 SER A CA 1
ATOM 750 C C . SER A 1 93 ? -19.783 1.395 23.595 1.00 93.00 93 SER A C 1
ATOM 752 O O . SER A 1 93 ? -20.704 1.306 22.779 1.00 93.00 93 SER A O 1
ATOM 754 N N . VAL A 1 94 ? -19.307 0.358 24.276 1.00 91.69 94 VAL A N 1
ATOM 755 C CA . VAL A 1 94 ? -19.912 -0.977 24.271 1.00 91.69 94 VAL A CA 1
ATOM 756 C C . VAL A 1 94 ? -20.023 -1.486 25.706 1.00 91.69 94 VAL A C 1
ATOM 758 O O . VAL A 1 94 ? -19.122 -1.209 26.501 1.00 91.69 94 VAL A O 1
ATOM 761 N N . PRO A 1 95 ? -21.094 -2.220 26.048 1.00 91.75 95 PRO A N 1
ATOM 762 C CA . PRO A 1 95 ? -21.256 -2.775 27.383 1.00 91.75 95 PRO A CA 1
ATOM 763 C C . PRO A 1 95 ? -20.152 -3.789 27.688 1.00 91.75 95 PRO A C 1
ATOM 765 O O . PRO A 1 95 ? -19.726 -4.536 26.802 1.00 91.75 95 PRO A O 1
ATOM 768 N N . ILE A 1 96 ? -19.707 -3.824 28.943 1.00 91.38 96 ILE A N 1
ATOM 769 C CA . ILE A 1 96 ? -18.729 -4.800 29.429 1.00 91.38 96 ILE A CA 1
ATOM 770 C C . ILE A 1 96 ? -19.242 -5.481 30.697 1.00 91.38 96 ILE A C 1
ATOM 772 O O . ILE A 1 96 ? -19.787 -4.846 31.593 1.00 91.38 96 ILE A O 1
ATOM 776 N N . SER A 1 97 ? -19.063 -6.796 30.788 1.00 89.94 97 SER A N 1
ATOM 777 C CA . SER A 1 97 ? -19.404 -7.545 32.000 1.00 89.94 97 SER A CA 1
ATOM 778 C C . SER A 1 97 ? -18.242 -7.580 32.998 1.00 89.94 97 SER A C 1
ATOM 780 O O . SER A 1 97 ? -17.076 -7.494 32.613 1.00 89.94 97 SER A O 1
ATOM 782 N N . ASN A 1 98 ? -18.558 -7.745 34.286 1.00 87.62 98 ASN A N 1
ATOM 783 C CA . ASN A 1 98 ? -17.597 -7.915 35.387 1.00 87.62 98 ASN A CA 1
ATOM 784 C C . ASN A 1 98 ? -16.583 -6.769 35.576 1.00 87.62 98 ASN A C 1
ATOM 786 O O . ASN A 1 98 ? -15.565 -6.964 36.236 1.00 87.62 98 ASN A O 1
ATOM 790 N N . SER A 1 99 ? -16.831 -5.577 35.026 1.00 88.12 99 SER A N 1
ATOM 791 C CA . SER A 1 99 ? -15.988 -4.395 35.247 1.00 88.12 99 SER A CA 1
ATOM 792 C C . SER A 1 99 ? -16.583 -3.475 36.310 1.00 88.12 99 SER A C 1
ATOM 794 O O . SER A 1 99 ? -17.783 -3.506 36.563 1.00 88.12 99 SER A O 1
ATOM 796 N N . THR A 1 100 ? -15.763 -2.601 36.903 1.00 87.06 100 THR A N 1
ATOM 797 C CA . THR A 1 100 ? -16.273 -1.458 37.683 1.00 87.06 100 THR A CA 1
ATOM 798 C C . THR A 1 100 ? -16.988 -0.408 36.821 1.00 87.06 100 THR A C 1
ATOM 800 O O . THR A 1 100 ? -17.560 0.532 37.368 1.00 87.06 100 THR A O 1
ATOM 803 N N . LYS A 1 101 ? -16.908 -0.524 35.489 1.00 85.88 101 LYS A N 1
ATOM 804 C CA . LYS A 1 101 ? -17.610 0.310 34.508 1.00 85.88 101 LYS A CA 1
ATOM 805 C C . LYS A 1 101 ? -18.705 -0.506 33.817 1.00 85.88 101 LYS A C 1
ATOM 807 O O . LYS A 1 101 ? -18.472 -1.663 33.489 1.00 85.88 101 LYS A O 1
ATOM 812 N N . ASP A 1 102 ? -19.832 0.120 33.493 1.00 88.31 102 ASP A N 1
ATOM 813 C CA . ASP A 1 102 ? -20.897 -0.540 32.718 1.00 88.31 102 ASP A CA 1
ATOM 814 C C . ASP A 1 102 ? -20.561 -0.638 31.220 1.00 88.31 102 ASP A C 1
ATOM 816 O O . ASP A 1 102 ? -20.973 -1.568 30.525 1.00 88.31 102 ASP A O 1
ATOM 820 N N . GLU A 1 103 ? -19.770 0.313 30.713 1.00 92.75 103 GLU A N 1
ATOM 821 C CA . GLU A 1 103 ? -19.358 0.393 29.313 1.00 92.75 103 GLU A CA 1
ATOM 822 C C . GLU A 1 103 ? -17.876 0.750 29.173 1.00 92.75 103 GLU A C 1
ATOM 824 O O . GLU A 1 103 ? -17.282 1.405 30.034 1.00 92.75 103 GLU A O 1
ATOM 829 N N . ILE A 1 104 ? -17.289 0.364 28.037 1.00 93.25 104 ILE A N 1
ATOM 830 C CA . ILE A 1 104 ? -15.929 0.742 27.647 1.00 93.25 104 ILE A CA 1
ATOM 831 C C . ILE A 1 104 ? -15.905 1.365 26.258 1.00 93.25 104 ILE A C 1
ATOM 833 O O . ILE A 1 104 ? -16.627 0.950 25.347 1.00 93.25 104 ILE A O 1
ATOM 837 N N . LYS A 1 105 ? -15.027 2.349 26.064 1.00 94.00 105 LYS A N 1
ATOM 838 C CA . LYS A 1 105 ? -14.752 2.917 24.743 1.00 94.00 105 LYS A CA 1
ATOM 839 C C . LYS A 1 105 ? -13.870 1.981 23.930 1.00 94.00 105 LYS A C 1
ATOM 841 O O . LYS A 1 105 ? -12.750 1.654 24.319 1.00 94.00 105 LYS A O 1
ATOM 846 N N . VAL A 1 106 ? -14.347 1.629 22.745 1.00 93.25 106 VAL A N 1
ATOM 847 C CA . VAL A 1 106 ? -13.645 0.814 21.758 1.00 93.25 106 VAL A CA 1
ATOM 848 C C . VAL A 1 106 ? -13.530 1.543 20.430 1.00 93.25 106 VAL A C 1
ATOM 850 O O . VAL A 1 106 ? -14.341 2.418 20.110 1.00 93.25 106 VAL A O 1
ATOM 853 N N . GLY A 1 107 ? -12.515 1.201 19.642 1.00 92.88 107 GLY A N 1
ATOM 854 C CA . GLY A 1 107 ? -12.248 1.971 18.444 1.00 92.88 107 GLY A CA 1
ATOM 855 C C . GLY A 1 107 ? -11.062 1.560 17.593 1.00 92.88 107 GLY A C 1
ATOM 856 O O . GLY A 1 107 ? -10.335 0.614 17.888 1.00 92.88 107 GLY A O 1
ATOM 857 N N . LEU A 1 108 ? -10.864 2.331 16.525 1.00 92.00 108 LEU A N 1
ATOM 858 C CA . LEU A 1 108 ? -9.637 2.336 15.731 1.00 92.00 108 LEU A CA 1
ATOM 859 C C . LEU A 1 108 ? -8.747 3.470 16.241 1.00 92.00 108 LEU A C 1
ATOM 861 O O . LEU A 1 108 ? -9.105 4.634 16.093 1.00 92.00 108 LEU A O 1
ATOM 865 N N . GLN A 1 109 ? -7.590 3.145 16.826 1.00 79.81 109 GLN A N 1
ATOM 866 C CA . GLN A 1 109 ? -6.658 4.167 17.329 1.00 79.81 109 GLN A CA 1
ATOM 867 C C . GLN A 1 109 ? -5.998 4.974 16.205 1.00 79.81 109 GLN A C 1
ATOM 869 O O . GLN A 1 109 ? -5.814 6.178 16.333 1.00 79.81 109 GLN A O 1
ATOM 874 N N . ASN A 1 110 ? -5.647 4.307 15.105 1.00 84.75 110 ASN A N 1
ATOM 875 C CA . ASN A 1 110 ? -4.947 4.911 13.977 1.00 84.75 110 ASN A CA 1
ATOM 876 C C . ASN A 1 110 ? -5.791 4.793 12.720 1.00 84.75 110 ASN A C 1
ATOM 878 O O . ASN A 1 110 ? -6.500 3.797 12.546 1.00 84.75 110 ASN A O 1
ATOM 882 N N . SER A 1 111 ? -5.654 5.768 11.819 1.00 86.50 111 SER A N 1
ATOM 883 C CA . SER A 1 111 ? -6.267 5.655 10.505 1.00 86.50 111 SER A CA 1
ATOM 884 C C . SER A 1 111 ? -5.746 4.407 9.793 1.00 86.50 111 SER A C 1
ATOM 886 O O . SER A 1 111 ? -4.558 4.070 9.843 1.00 86.50 111 SER A O 1
ATOM 888 N N . LYS A 1 112 ? -6.658 3.671 9.164 1.00 90.19 112 LYS A N 1
ATOM 889 C CA . LYS A 1 112 ? -6.330 2.468 8.402 1.00 90.19 112 LYS A CA 1
ATOM 890 C C . LYS A 1 112 ? -6.725 2.676 6.954 1.00 90.19 112 LYS A C 1
ATOM 892 O O . LYS A 1 112 ? -7.878 2.972 6.654 1.00 90.19 112 LYS A O 1
ATOM 897 N N . ALA A 1 113 ? -5.758 2.512 6.062 1.00 91.88 113 ALA A N 1
ATOM 898 C CA . ALA A 1 113 ? -6.000 2.527 4.632 1.00 91.88 113 ALA A CA 1
ATOM 899 C C . ALA A 1 113 ? -6.544 1.165 4.183 1.00 91.88 113 ALA A C 1
ATOM 901 O O . ALA A 1 113 ? -5.962 0.127 4.496 1.00 91.88 113 ALA A O 1
ATOM 902 N N . ILE A 1 114 ? -7.634 1.172 3.422 1.00 93.69 114 ILE A N 1
ATOM 903 C CA . ILE A 1 114 ? -8.169 -0.006 2.733 1.00 93.69 114 ILE A CA 1
ATOM 904 C C . ILE A 1 114 ? -8.229 0.281 1.239 1.00 93.69 114 ILE A C 1
ATOM 906 O O . ILE A 1 114 ? -8.563 1.394 0.842 1.00 93.69 114 ILE A O 1
ATOM 910 N N . THR A 1 115 ? -7.917 -0.708 0.407 1.00 95.31 115 THR A N 1
ATOM 911 C CA . THR A 1 115 ? -8.025 -0.580 -1.052 1.00 95.31 115 THR A CA 1
ATOM 912 C C . THR A 1 115 ? -9.138 -1.482 -1.546 1.00 95.31 115 THR A C 1
ATOM 914 O O . THR A 1 115 ? -9.122 -2.679 -1.277 1.00 95.31 115 THR A O 1
ATOM 917 N N . LEU A 1 116 ? -10.106 -0.896 -2.244 1.00 95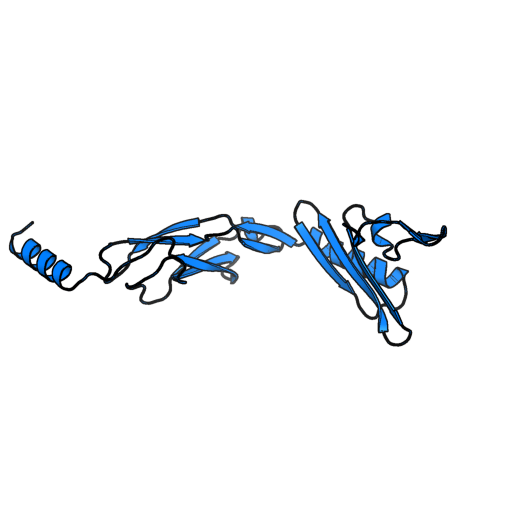.19 116 LEU A N 1
ATOM 918 C CA . LEU A 1 116 ? -11.320 -1.562 -2.712 1.00 95.19 116 LEU A CA 1
ATOM 919 C C . LEU A 1 116 ? -11.554 -1.235 -4.185 1.00 95.19 116 LEU A C 1
ATOM 921 O O . LEU A 1 116 ? -10.952 -0.296 -4.716 1.00 95.19 116 LEU A O 1
ATOM 925 N N . ALA A 1 117 ? -12.435 -1.987 -4.851 1.00 95.44 117 ALA A N 1
ATOM 926 C CA . ALA A 1 117 ? -12.849 -1.592 -6.188 1.00 95.44 117 ALA A CA 1
ATOM 927 C C . ALA A 1 117 ? -13.597 -0.252 -6.117 1.00 95.44 117 ALA A C 1
ATOM 929 O O . ALA A 1 117 ? -14.354 0.023 -5.179 1.00 95.44 117 ALA A O 1
ATOM 930 N N . ARG A 1 118 ? -13.357 0.600 -7.110 1.00 94.44 118 ARG A N 1
ATOM 931 C CA . ARG A 1 118 ? -13.863 1.969 -7.163 1.00 94.44 118 ARG A CA 1
ATOM 932 C C . ARG A 1 118 ? -15.386 1.974 -7.028 1.00 94.44 118 ARG A C 1
ATOM 934 O O . ARG A 1 118 ? -16.082 1.276 -7.758 1.00 94.44 118 ARG A O 1
ATOM 941 N N . GLY A 1 119 ? -15.896 2.774 -6.094 1.00 92.62 119 GLY A N 1
ATOM 942 C CA . GLY A 1 119 ? -17.325 2.906 -5.813 1.00 92.62 119 GLY A CA 1
ATOM 943 C C . GLY A 1 119 ? -17.867 1.928 -4.768 1.00 92.62 119 GLY A C 1
ATOM 944 O O . GLY A 1 119 ? -18.872 2.252 -4.135 1.00 92.62 119 GLY A O 1
ATOM 945 N N . GLN A 1 120 ? -17.197 0.798 -4.499 1.00 94.06 120 GLN A N 1
ATOM 946 C CA . GLN A 1 120 ? -17.681 -0.182 -3.515 1.00 94.06 120 GLN A CA 1
ATOM 947 C C . GLN A 1 120 ? -17.769 0.404 -2.110 1.00 94.06 120 GLN A C 1
ATOM 949 O O . GLN A 1 120 ? -18.739 0.153 -1.406 1.00 94.06 120 GLN A O 1
ATOM 954 N N . TYR A 1 121 ? -16.794 1.225 -1.708 1.00 92.12 121 TYR A N 1
ATOM 955 C CA . TYR A 1 121 ? -16.802 1.820 -0.371 1.00 92.12 121 TYR A CA 1
ATOM 956 C C . TYR A 1 121 ? -18.042 2.692 -0.131 1.00 92.12 121 TYR A C 1
ATOM 958 O O . TYR A 1 121 ? -18.672 2.594 0.917 1.00 92.12 121 TYR A O 1
ATOM 966 N N . LYS A 1 122 ? -18.437 3.505 -1.120 1.00 91.88 122 LYS A N 1
ATOM 967 C CA . LYS A 1 122 ? -19.611 4.390 -1.019 1.00 91.88 122 LYS A CA 1
ATOM 968 C C . LYS A 1 122 ? -20.914 3.610 -0.813 1.00 91.88 122 LYS A C 1
ATOM 970 O O . LYS A 1 122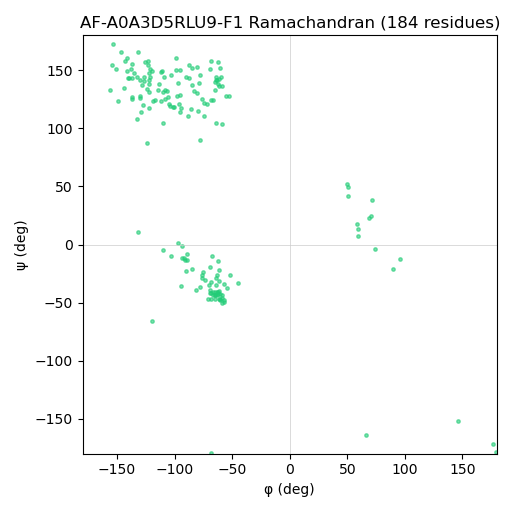 ? -21.831 4.119 -0.183 1.00 91.88 122 LYS A O 1
ATOM 975 N N . LEU A 1 123 ? -20.986 2.401 -1.363 1.00 92.31 123 LEU A N 1
ATOM 976 C CA . LEU A 1 123 ? -22.148 1.517 -1.286 1.00 92.31 123 LEU A CA 1
ATOM 977 C C . LEU A 1 123 ? -22.018 0.466 -0.171 1.00 92.31 123 LEU A C 1
ATOM 979 O O . LEU A 1 123 ? -22.888 -0.390 -0.025 1.00 92.31 123 LEU A O 1
ATOM 983 N N . SER A 1 124 ? -20.922 0.497 0.590 1.00 92.69 124 SER A N 1
ATOM 984 C CA . SER A 1 124 ? -20.661 -0.459 1.659 1.00 92.69 124 SER A CA 1
ATOM 985 C C . SER A 1 124 ? -21.328 -0.047 2.970 1.00 92.69 124 SER A C 1
ATOM 987 O O . SER A 1 124 ? -21.519 1.133 3.258 1.00 92.69 124 SER A O 1
ATOM 989 N N . GLN A 1 125 ? -21.655 -1.043 3.784 1.00 92.31 125 GLN A N 1
ATOM 990 C CA . GLN A 1 125 ? -22.148 -0.891 5.145 1.00 92.31 125 GLN A CA 1
ATOM 991 C C . GLN A 1 125 ? -21.024 -1.195 6.131 1.00 92.31 125 GLN A C 1
ATOM 993 O O . GLN A 1 125 ? -20.193 -2.071 5.889 1.00 92.31 125 GLN A O 1
ATOM 998 N N . GLN A 1 126 ? -21.009 -0.495 7.260 1.00 91.25 126 GLN A N 1
ATOM 999 C CA . GLN A 1 126 ? -20.051 -0.734 8.335 1.00 91.25 126 GLN A CA 1
ATOM 1000 C C . GLN A 1 126 ? -20.759 -1.416 9.503 1.00 91.25 126 GLN A C 1
ATOM 1002 O O . GLN A 1 126 ? -21.821 -0.968 9.929 1.00 91.25 126 GLN A O 1
ATOM 1007 N N . ALA A 1 127 ? -20.165 -2.483 10.024 1.00 90.31 127 ALA A N 1
ATOM 1008 C CA . ALA A 1 127 ? -20.660 -3.221 11.177 1.00 90.31 127 ALA A CA 1
ATOM 1009 C C . ALA A 1 127 ? -19.535 -3.410 12.196 1.00 90.31 127 ALA A C 1
ATOM 1011 O O . ALA A 1 127 ? -18.392 -3.656 11.818 1.00 90.31 127 ALA A O 1
ATOM 1012 N N . ILE A 1 128 ? -19.855 -3.312 13.484 1.00 90.19 128 ILE A N 1
ATOM 1013 C CA . ILE A 1 128 ? -18.932 -3.663 14.565 1.00 90.19 128 ILE A CA 1
ATOM 1014 C C . ILE A 1 128 ? -19.253 -5.091 14.996 1.00 90.19 128 ILE A C 1
ATOM 1016 O O . ILE A 1 128 ? -20.375 -5.381 15.400 1.00 90.19 128 ILE A O 1
ATOM 1020 N N . GLU A 1 129 ? -18.269 -5.977 14.893 1.00 92.62 129 GLU A N 1
ATOM 1021 C CA . GLU A 1 129 ? -18.341 -7.364 15.348 1.00 92.62 129 GLU A CA 1
ATOM 1022 C C . GLU A 1 129 ? -17.429 -7.501 16.572 1.00 92.62 129 GLU A C 1
ATOM 1024 O O . GLU A 1 129 ? -16.205 -7.488 16.439 1.00 92.62 129 GLU A O 1
ATOM 1029 N N . LEU A 1 130 ? -18.020 -7.575 17.767 1.00 91.69 130 LEU A N 1
ATOM 1030 C CA . LEU A 1 130 ? -17.288 -7.750 19.025 1.00 91.69 130 LEU A CA 1
ATOM 1031 C C . LEU A 1 130 ? -16.911 -9.219 19.241 1.00 91.69 130 LEU A C 1
ATOM 1033 O O . LEU A 1 130 ? -17.606 -10.125 18.778 1.00 91.69 130 LEU A O 1
ATOM 1037 N N . ASN A 1 131 ? -15.824 -9.451 19.975 1.00 89.69 131 ASN A N 1
ATOM 1038 C CA . ASN A 1 131 ? -15.469 -10.787 20.441 1.00 89.69 131 ASN A CA 1
ATOM 1039 C C . ASN A 1 131 ? -16.558 -11.312 21.391 1.00 89.69 131 ASN A C 1
ATOM 1041 O O . ASN A 1 131 ? -17.106 -10.564 22.204 1.00 89.69 131 ASN A O 1
ATOM 1045 N N . ALA A 1 132 ? -16.872 -12.605 21.295 1.00 86.25 132 ALA A N 1
ATOM 1046 C CA . ALA A 1 132 ? -17.815 -13.235 22.212 1.00 86.25 132 ALA A CA 1
ATOM 1047 C C . ALA A 1 132 ? -17.278 -13.176 23.652 1.00 86.25 132 ALA A C 1
ATOM 1049 O O . ALA A 1 132 ? -16.095 -13.419 23.878 1.00 86.25 132 ALA A O 1
ATOM 1050 N N . GLY A 1 133 ? -18.152 -12.873 24.615 1.00 80.94 133 GLY A N 1
ATOM 1051 C CA . GLY A 1 133 ? -17.789 -12.862 26.035 1.00 80.94 133 GLY A CA 1
ATOM 1052 C C . GLY A 1 133 ? -16.885 -11.699 26.453 1.00 80.94 133 GLY A C 1
ATOM 1053 O O . GLY A 1 133 ? -15.992 -11.897 27.270 1.00 80.94 133 GLY A O 1
ATOM 1054 N N . LEU A 1 134 ? -17.094 -10.499 25.900 1.00 86.94 134 LEU A N 1
ATOM 1055 C CA . LEU A 1 134 ? -16.376 -9.290 26.315 1.00 86.94 134 LEU A CA 1
ATOM 1056 C C . LEU A 1 134 ? -16.607 -9.007 27.817 1.00 86.94 134 LEU A C 1
ATOM 1058 O O . LEU A 1 134 ? -17.664 -8.525 28.223 1.00 86.94 134 LEU A O 1
ATOM 1062 N N . SER A 1 135 ? -15.606 -9.319 28.637 1.00 90.44 135 SER A N 1
ATOM 1063 C CA . SER A 1 135 ? -15.633 -9.212 30.097 1.00 90.44 135 SER A CA 1
ATOM 1064 C C . SER A 1 135 ? -14.316 -8.630 30.594 1.00 90.44 135 SER A C 1
ATOM 1066 O O . SER A 1 135 ? -13.273 -8.830 29.974 1.00 90.44 135 SER A O 1
ATOM 1068 N N . ALA A 1 136 ? -14.359 -7.934 31.727 1.00 88.62 136 ALA A N 1
ATOM 1069 C CA . ALA A 1 136 ? -13.162 -7.499 32.432 1.00 88.62 136 ALA A CA 1
ATOM 1070 C C . ALA A 1 136 ? -12.318 -8.701 32.915 1.00 88.62 136 ALA A C 1
ATOM 1072 O O . ALA A 1 136 ? -12.883 -9.785 33.109 1.00 88.62 136 ALA A O 1
ATOM 1073 N N . PRO A 1 137 ? -11.006 -8.509 33.158 1.00 92.88 137 PRO A N 1
ATOM 1074 C CA . PRO A 1 137 ? -10.243 -7.274 32.944 1.00 92.88 137 PRO A CA 1
ATOM 1075 C C . PRO A 1 137 ? -9.861 -7.049 31.471 1.00 92.88 137 PRO A C 1
ATOM 1077 O O . PRO A 1 137 ? -9.421 -7.971 30.791 1.00 92.88 137 PRO A O 1
ATOM 1080 N N . ILE A 1 138 ? -9.964 -5.799 31.003 1.00 93.50 138 ILE A N 1
ATOM 1081 C CA . ILE A 1 138 ? -9.486 -5.370 29.675 1.00 93.50 138 ILE A CA 1
ATOM 1082 C C . ILE A 1 138 ? -8.517 -4.205 29.844 1.00 93.50 138 ILE A C 1
ATOM 1084 O O . ILE A 1 138 ? -8.795 -3.256 30.578 1.00 93.50 138 ILE A O 1
ATOM 1088 N N . LYS A 1 139 ? -7.384 -4.256 29.150 1.00 94.56 139 LYS A N 1
ATOM 1089 C CA . LYS A 1 139 ? -6.416 -3.163 29.083 1.00 94.56 139 LYS A CA 1
ATOM 1090 C C . LYS A 1 139 ? -6.594 -2.360 27.804 1.00 94.56 139 LYS A C 1
ATOM 1092 O O . LYS A 1 139 ? -6.956 -2.874 26.745 1.00 94.56 139 LYS A O 1
ATOM 1097 N N . LYS A 1 140 ? -6.274 -1.074 27.876 1.00 94.25 140 LYS A N 1
ATOM 1098 C CA . LYS A 1 140 ? -6.183 -0.203 26.709 1.00 94.25 140 LYS A CA 1
ATOM 1099 C C . LYS A 1 140 ? -5.250 -0.825 25.666 1.00 94.25 140 LYS A C 1
ATOM 1101 O O . LYS A 1 140 ? -4.092 -1.121 25.947 1.00 94.25 140 LYS A O 1
ATOM 1106 N N . GLY A 1 141 ? -5.739 -0.934 24.435 1.00 93.56 141 GLY A N 1
ATOM 1107 C CA . GLY A 1 141 ? -5.030 -1.545 23.312 1.00 93.56 141 GLY A CA 1
ATOM 1108 C C . GLY A 1 141 ? -5.375 -3.014 23.072 1.00 93.56 141 GLY A C 1
ATOM 1109 O O . GLY A 1 141 ? -5.061 -3.514 21.991 1.00 93.56 141 GLY A O 1
ATOM 1110 N N . ASP A 1 142 ? -6.063 -3.678 24.004 1.00 93.69 142 ASP A N 1
ATOM 1111 C CA . ASP A 1 142 ? -6.517 -5.055 23.810 1.00 93.69 142 ASP A CA 1
ATOM 1112 C C . ASP A 1 142 ? -7.482 -5.142 22.629 1.00 93.69 142 ASP A C 1
ATOM 1114 O O . ASP A 1 142 ? -8.300 -4.246 22.402 1.00 93.69 142 ASP A O 1
ATOM 1118 N N . SER A 1 143 ? -7.394 -6.230 21.863 1.00 92.81 143 SER A N 1
ATOM 1119 C CA . SER A 1 143 ? -8.300 -6.468 20.741 1.00 92.81 143 SER A CA 1
ATOM 1120 C C . SER A 1 143 ? -9.676 -6.893 21.248 1.00 92.81 143 SER A C 1
ATOM 1122 O O . SER A 1 143 ? -9.81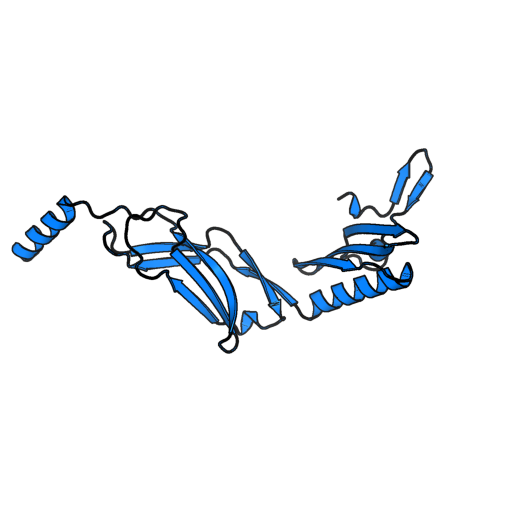4 -7.908 21.926 1.00 92.81 143 SER A O 1
ATOM 1124 N N . ILE A 1 144 ? -10.703 -6.133 20.872 1.00 93.38 144 ILE A N 1
ATOM 1125 C CA . ILE A 1 144 ? -12.087 -6.332 21.335 1.00 93.38 144 ILE A CA 1
ATOM 1126 C C . ILE A 1 144 ? -13.018 -6.842 20.230 1.00 93.38 144 ILE A C 1
ATOM 1128 O O . ILE A 1 144 ? -14.196 -7.098 20.476 1.00 93.38 144 ILE A O 1
ATOM 1132 N N . GLY A 1 145 ? -12.512 -6.953 19.000 1.00 93.62 145 GLY A N 1
ATOM 1133 C CA . GLY A 1 145 ? -13.298 -7.323 17.831 1.00 93.62 145 GLY A CA 1
ATOM 1134 C C . GLY A 1 145 ? -12.826 -6.629 16.560 1.00 93.62 145 GLY A C 1
ATOM 1135 O O . GLY A 1 145 ? -11.651 -6.287 16.411 1.00 93.62 145 GLY A O 1
ATOM 1136 N N . HIS A 1 146 ? -13.754 -6.423 15.628 1.00 94.25 146 HIS A N 1
ATOM 1137 C CA . HIS A 1 146 ? -13.470 -5.914 14.294 1.00 94.25 146 HIS A CA 1
ATOM 1138 C C . HIS A 1 146 ? -14.527 -4.924 13.807 1.00 94.25 146 HIS A C 1
ATOM 1140 O O . HIS A 1 146 ? -15.725 -5.113 13.998 1.00 94.25 146 HIS A O 1
ATOM 1146 N N . LEU A 1 147 ? -14.079 -3.903 13.083 1.00 93.44 147 LEU A N 1
ATOM 1147 C CA . LEU A 1 147 ? -14.914 -3.138 12.173 1.00 93.44 147 LEU A CA 1
ATOM 1148 C C . LEU A 1 147 ? -14.931 -3.865 10.832 1.00 93.44 147 LEU A C 1
ATOM 1150 O O . LEU A 1 147 ? -13.899 -4.003 10.172 1.00 93.44 147 LEU A O 1
ATOM 1154 N N . VAL A 1 148 ? -16.106 -4.321 10.428 1.00 94.50 148 VAL A N 1
ATOM 1155 C CA . VAL A 1 148 ? -16.326 -5.057 9.190 1.00 94.50 148 VAL A CA 1
ATOM 1156 C C . VAL A 1 148 ? -17.017 -4.160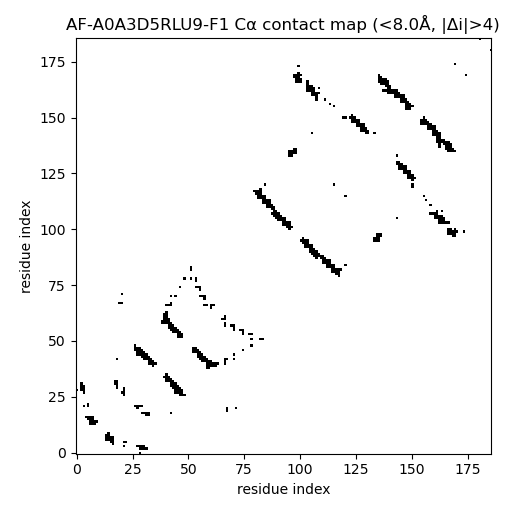 8.181 1.00 94.50 148 VAL A C 1
ATOM 1158 O O . VAL A 1 148 ? -18.064 -3.578 8.451 1.00 94.50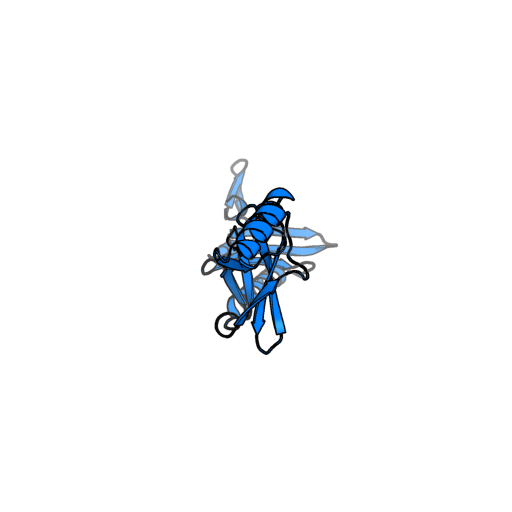 148 VAL A O 1
ATOM 1161 N N . ILE A 1 149 ? -16.428 -4.072 6.996 1.00 94.31 149 ILE A N 1
ATOM 1162 C CA . ILE A 1 149 ? -16.977 -3.330 5.866 1.00 94.31 149 ILE A CA 1
ATOM 1163 C C . ILE A 1 149 ? -17.604 -4.350 4.924 1.00 94.31 149 ILE A C 1
ATOM 1165 O O . ILE A 1 149 ? -16.907 -5.233 4.423 1.00 94.31 149 ILE A O 1
ATOM 1169 N N . LYS A 1 150 ? -18.917 -4.252 4.710 1.00 94.38 150 LYS A N 1
ATOM 1170 C CA . LYS A 1 150 ? -19.726 -5.205 3.942 1.00 94.38 150 LYS A CA 1
ATOM 1171 C C . LYS A 1 150 ? -20.262 -4.561 2.671 1.00 94.38 150 LYS A C 1
ATOM 1173 O O . LYS A 1 150 ? -20.739 -3.435 2.704 1.00 94.38 150 LYS A O 1
ATOM 1178 N N . PHE A 1 151 ? -20.236 -5.283 1.561 1.00 93.00 151 PHE A N 1
ATOM 1179 C CA . PHE A 1 151 ? -20.862 -4.875 0.304 1.00 93.00 151 PHE A CA 1
ATOM 1180 C C . PHE A 1 151 ? -21.569 -6.088 -0.291 1.00 93.00 151 PHE A C 1
ATOM 1182 O O . PHE A 1 151 ? -20.964 -7.155 -0.387 1.00 93.00 151 PHE A O 1
ATOM 1189 N N . GLU A 1 152 ? -22.857 -5.946 -0.613 1.00 91.38 152 GLU A N 1
ATOM 1190 C CA . GLU A 1 152 ? -23.699 -7.046 -1.122 1.00 91.38 152 GLU A CA 1
ATOM 1191 C C . GLU A 1 152 ? -23.627 -8.313 -0.244 1.00 91.38 152 GLU A C 1
ATOM 1193 O O . GLU A 1 152 ? -23.483 -9.436 -0.724 1.00 91.38 152 GLU A O 1
ATOM 1198 N N . GLY A 1 153 ? -23.643 -8.127 1.081 1.00 88.75 153 GLY A N 1
ATOM 1199 C CA . GLY A 1 153 ? -23.553 -9.220 2.057 1.00 88.75 153 GLY A CA 1
ATOM 1200 C C . GLY A 1 153 ? -22.163 -9.855 2.208 1.00 88.75 153 GLY A C 1
ATOM 1201 O O . GLY A 1 153 ? -21.977 -10.689 3.092 1.00 88.75 153 GLY A O 1
ATOM 1202 N N . LYS A 1 154 ? -21.165 -9.455 1.410 1.00 91.75 154 LYS A N 1
ATOM 1203 C CA . LYS A 1 154 ? -19.786 -9.961 1.490 1.00 91.75 154 LYS A CA 1
ATOM 1204 C C . LYS A 1 154 ? -18.896 -9.031 2.306 1.00 91.75 154 LYS A C 1
ATOM 1206 O O . LYS A 1 154 ? -18.950 -7.812 2.156 1.00 91.75 154 LYS A O 1
ATOM 1211 N N . ASN A 1 155 ? -18.028 -9.611 3.130 1.00 92.94 155 ASN A N 1
ATOM 1212 C CA . ASN A 1 155 ? -17.027 -8.864 3.893 1.00 92.94 155 ASN A CA 1
ATOM 1213 C C . ASN A 1 155 ? -15.900 -8.401 2.956 1.00 92.94 155 ASN A C 1
ATOM 1215 O O . ASN A 1 155 ? -15.123 -9.226 2.482 1.00 92.94 155 ASN A O 1
ATOM 1219 N N . LEU A 1 156 ? -15.806 -7.094 2.708 1.00 92.19 156 LEU A N 1
ATOM 1220 C CA . LEU A 1 156 ? -14.743 -6.479 1.909 1.00 92.19 156 LEU A CA 1
ATOM 1221 C C . LEU A 1 156 ? -13.460 -6.255 2.712 1.00 92.19 156 LEU A C 1
ATOM 1223 O O . LEU A 1 156 ? -12.363 -6.425 2.189 1.00 92.19 156 LEU A O 1
ATOM 1227 N N . ALA A 1 157 ? -13.592 -5.845 3.973 1.00 92.50 157 ALA A N 1
ATOM 1228 C CA . ALA A 1 157 ? -12.461 -5.603 4.860 1.00 92.50 157 ALA A CA 1
ATOM 1229 C C . ALA A 1 157 ? -12.849 -5.851 6.319 1.00 92.50 157 ALA A C 1
ATOM 1231 O O . ALA A 1 157 ? -14.002 -5.655 6.709 1.00 92.50 157 ALA A O 1
ATOM 1232 N N . LYS A 1 158 ? -11.862 -6.252 7.123 1.00 93.62 158 LYS A N 1
ATOM 1233 C CA . LYS A 1 158 ? -11.961 -6.362 8.580 1.00 93.62 158 LYS A CA 1
ATOM 1234 C C . LYS A 1 158 ? -10.807 -5.592 9.202 1.00 93.62 158 LYS A C 1
ATOM 1236 O O . LYS A 1 158 ? -9.649 -5.892 8.926 1.00 93.62 158 LYS A O 1
ATOM 1241 N N . LEU A 1 159 ? -11.125 -4.589 10.010 1.00 93.12 159 LEU A N 1
ATOM 1242 C CA . LEU A 1 159 ? -10.147 -3.765 10.709 1.00 93.12 159 LEU A CA 1
ATOM 1243 C C . LEU A 1 159 ? -10.215 -4.072 12.207 1.00 93.12 159 LEU A C 1
ATOM 1245 O O . LEU A 1 159 ? -11.319 -4.091 12.747 1.00 93.12 159 LEU A O 1
ATOM 1249 N N . PRO A 1 160 ? -9.084 -4.321 12.885 1.00 92.94 160 PRO A N 1
ATOM 1250 C CA . PRO A 1 160 ? -9.091 -4.686 14.295 1.00 92.94 160 PRO A CA 1
ATOM 1251 C C . PRO A 1 160 ? -9.534 -3.495 15.140 1.00 92.94 160 PRO A C 1
ATOM 1253 O O . PRO A 1 160 ? -8.929 -2.427 15.065 1.00 92.94 160 PRO A O 1
ATOM 1256 N N . LEU A 1 161 ? -10.568 -3.688 15.950 1.00 93.75 161 LEU A N 1
ATOM 1257 C CA . LEU A 1 161 ? -10.954 -2.733 16.976 1.00 93.75 161 LEU A CA 1
ATOM 1258 C C . LEU A 1 161 ? -10.234 -3.069 18.275 1.00 93.75 161 LEU A C 1
ATOM 1260 O O . LEU A 1 161 ? -10.042 -4.240 18.618 1.00 93.75 161 LEU A O 1
ATOM 1264 N N . VAL A 1 162 ? -9.861 -2.023 19.001 1.00 94.88 162 VAL A N 1
ATOM 1265 C CA . VAL A 1 162 ? -9.165 -2.127 20.282 1.00 94.88 162 VAL A CA 1
ATOM 1266 C C . VAL A 1 162 ? -9.892 -1.353 21.372 1.00 94.88 162 VAL A C 1
ATOM 1268 O O . VAL A 1 162 ? -10.627 -0.406 21.082 1.00 94.88 162 VAL A O 1
ATOM 1271 N N . ALA A 1 163 ? -9.658 -1.723 22.627 1.00 95.06 163 ALA A N 1
ATOM 1272 C CA . ALA A 1 163 ? -10.051 -0.912 23.771 1.00 95.06 163 ALA A CA 1
ATOM 1273 C C . ALA A 1 163 ? -9.267 0.412 23.775 1.00 95.06 163 ALA A C 1
ATOM 1275 O O . ALA A 1 163 ? -8.048 0.444 23.581 1.00 95.06 163 ALA A O 1
ATOM 1276 N N . LEU A 1 164 ? -9.962 1.530 23.975 1.00 94.56 164 LEU A N 1
ATOM 1277 C CA . LEU A 1 164 ? -9.359 2.866 24.043 1.00 94.56 164 LEU A CA 1
ATOM 1278 C C . LEU A 1 164 ? -9.024 3.285 25.479 1.00 94.56 164 LEU A C 1
ATOM 1280 O O . LEU A 1 164 ? -8.296 4.259 25.683 1.00 94.56 164 LEU A O 1
ATOM 1284 N N . GLU A 1 165 ? -9.514 2.529 26.455 1.00 93.50 165 GLU A N 1
ATOM 1285 C CA . GLU A 1 165 ? -9.322 2.734 27.884 1.00 93.50 165 GLU A CA 1
ATOM 1286 C C . GLU A 1 165 ? -9.276 1.395 28.626 1.00 93.50 165 GLU A C 1
ATOM 1288 O O . GLU A 1 165 ? -9.654 0.363 28.072 1.00 93.50 165 GLU A O 1
ATOM 1293 N N . ASP A 1 166 ? -8.821 1.431 29.877 1.00 93.38 166 ASP A N 1
ATOM 1294 C CA . ASP A 1 166 ? -8.825 0.265 30.755 1.00 93.38 166 ASP A CA 1
ATOM 1295 C C . ASP A 1 166 ? -10.225 0.009 31.330 1.00 93.38 166 ASP A C 1
ATOM 1297 O O . ASP A 1 166 ? -10.977 0.940 31.660 1.00 93.38 166 ASP A O 1
ATOM 1301 N N . ALA A 1 167 ? -10.528 -1.273 31.500 1.00 92.00 167 ALA A N 1
ATOM 1302 C CA . ALA A 1 167 ? -11.715 -1.798 32.149 1.00 92.00 167 ALA A CA 1
ATOM 1303 C C . ALA A 1 167 ? -11.276 -2.737 33.283 1.00 92.00 167 ALA A C 1
ATOM 1305 O O . ALA A 1 167 ? -11.072 -3.936 33.062 1.00 92.00 167 ALA A O 1
ATOM 1306 N N . PRO A 1 168 ? -11.043 -2.192 34.489 1.00 89.81 168 PRO A N 1
ATOM 1307 C CA . PRO A 1 168 ? -10.637 -2.997 35.628 1.00 89.81 168 PRO A CA 1
ATOM 1308 C C . PRO A 1 168 ? -11.792 -3.892 36.076 1.00 89.81 168 PRO A C 1
ATOM 1310 O O . PRO A 1 168 ? -12.966 -3.556 35.900 1.00 89.81 168 PRO A O 1
ATOM 1313 N N . GLU A 1 169 ? -11.446 -5.037 36.647 1.00 88.06 169 GLU A N 1
ATOM 1314 C CA . GLU A 1 169 ? -12.409 -5.984 37.196 1.00 88.06 169 GLU A CA 1
ATOM 1315 C C . GLU A 1 169 ? -13.151 -5.373 38.394 1.00 88.06 169 GLU A C 1
ATOM 1317 O O . GLU A 1 169 ? -12.562 -4.669 39.220 1.00 88.06 169 GLU A O 1
ATOM 1322 N N . ALA A 1 170 ? -14.453 -5.634 38.485 1.00 81.50 170 ALA A N 1
ATOM 1323 C CA . ALA A 1 170 ? -15.246 -5.306 39.658 1.00 81.50 170 ALA A CA 1
ATOM 1324 C C . ALA A 1 170 ? -14.733 -6.123 40.850 1.00 81.50 170 ALA A C 1
ATOM 1326 O O . ALA A 1 170 ? -14.981 -7.321 40.952 1.00 81.50 170 ALA A O 1
ATOM 1327 N N . GLY A 1 171 ? -13.999 -5.481 41.762 1.00 69.75 171 GLY A N 1
ATOM 1328 C CA . GLY A 1 171 ? -13.513 -6.147 42.969 1.00 69.75 171 GLY A CA 1
ATOM 1329 C C . GLY A 1 171 ? -14.665 -6.663 43.840 1.00 69.75 171 GLY A C 1
ATOM 1330 O O . GLY A 1 171 ? -15.743 -6.063 43.875 1.00 69.75 171 GLY A O 1
ATOM 1331 N N . PHE A 1 172 ? -14.402 -7.727 44.604 1.00 56.97 172 PHE A N 1
ATOM 1332 C CA . PHE A 1 172 ? -15.334 -8.413 45.520 1.00 56.97 172 PHE A CA 1
ATOM 1333 C C . PHE A 1 172 ? -16.166 -7.456 46.410 1.00 56.97 172 PHE A C 1
ATOM 1335 O O . PHE A 1 172 ? -17.334 -7.705 46.693 1.00 56.97 172 PHE A O 1
ATOM 1342 N N . PHE A 1 173 ? -15.597 -6.308 46.802 1.00 58.06 173 PHE A N 1
ATOM 1343 C CA . PHE A 1 173 ? -16.267 -5.290 47.623 1.00 58.06 173 PHE A CA 1
ATOM 1344 C C . PHE A 1 173 ? -17.337 -4.472 46.885 1.00 58.06 173 PHE A C 1
ATOM 1346 O O . PHE A 1 173 ? -18.312 -4.063 47.507 1.00 58.06 173 PHE A O 1
ATOM 1353 N N . SER A 1 174 ? -17.198 -4.258 45.574 1.00 58.69 174 SER A N 1
ATOM 1354 C CA . SER A 1 174 ? -18.215 -3.552 44.776 1.00 58.69 174 SER A CA 1
ATOM 1355 C C . SER A 1 174 ? -19.486 -4.389 44.603 1.00 58.69 174 SER A C 1
ATOM 1357 O O . SER A 1 174 ? -20.590 -3.857 44.666 1.00 58.69 174 SER A O 1
ATOM 1359 N N . GLN A 1 175 ? -19.339 -5.714 44.489 1.00 60.72 175 GLN A N 1
ATOM 1360 C CA . GLN A 1 175 ? -20.459 -6.655 44.428 1.00 60.72 175 GLN A CA 1
ATOM 1361 C C . GLN A 1 175 ? -21.202 -6.734 45.768 1.00 60.72 175 GLN A C 1
ATOM 1363 O O . GLN A 1 175 ? -22.429 -6.700 45.789 1.00 60.72 175 GLN A O 1
ATOM 1368 N N . ILE A 1 176 ? -20.471 -6.763 46.890 1.00 61.97 176 ILE A N 1
ATOM 1369 C CA . ILE A 1 176 ? -21.062 -6.727 48.237 1.00 61.97 176 ILE A CA 1
ATOM 1370 C C . ILE A 1 176 ? -21.772 -5.389 48.489 1.00 61.97 176 ILE A C 1
ATOM 1372 O O . ILE A 1 176 ? -22.870 -5.377 49.036 1.00 61.97 176 ILE A O 1
ATOM 1376 N N . TRP A 1 177 ? -21.193 -4.265 48.060 1.00 64.31 177 TRP A N 1
ATOM 1377 C CA . TRP A 1 177 ? -21.811 -2.946 48.216 1.00 64.31 177 TRP A CA 1
ATOM 1378 C C . TRP A 1 177 ? -23.084 -2.790 47.375 1.00 64.31 177 TRP A C 1
ATOM 1380 O O . TRP A 1 177 ? -24.099 -2.339 47.896 1.00 64.31 177 TRP A O 1
ATOM 1390 N N . ASN A 1 178 ? -23.079 -3.246 46.118 1.00 64.69 178 ASN A N 1
ATOM 1391 C CA . ASN A 1 178 ? -24.280 -3.263 45.276 1.00 64.69 178 ASN A CA 1
ATOM 1392 C C . ASN A 1 178 ? -25.365 -4.204 45.831 1.00 64.69 178 ASN A C 1
ATOM 1394 O O . ASN A 1 178 ? -26.550 -3.885 45.765 1.00 64.69 178 ASN A O 1
ATOM 1398 N N . TRP A 1 179 ? -24.978 -5.332 46.437 1.00 68.56 179 TRP A N 1
ATOM 1399 C CA . TRP A 1 179 ? -25.909 -6.220 47.139 1.00 68.56 179 TRP A CA 1
ATOM 1400 C C . TRP A 1 179 ? -26.532 -5.544 48.373 1.00 68.56 179 TRP A C 1
ATOM 1402 O O . TRP A 1 179 ? -27.751 -5.602 48.545 1.00 68.56 179 TRP A O 1
ATOM 1412 N N . ILE A 1 180 ? -25.726 -4.834 49.175 1.00 68.75 180 ILE A N 1
ATOM 1413 C CA . ILE A 1 180 ? -26.183 -4.048 50.335 1.00 68.75 180 ILE A CA 1
ATOM 1414 C C . ILE A 1 180 ? -27.123 -2.911 49.908 1.00 68.75 180 ILE A C 1
ATOM 1416 O O . ILE A 1 180 ? -28.160 -2.719 50.538 1.00 68.75 180 ILE A O 1
ATOM 1420 N N . LEU A 1 181 ? -26.803 -2.183 48.833 1.00 69.94 181 LEU A N 1
ATOM 1421 C CA . LEU A 1 181 ? -27.668 -1.125 48.300 1.00 69.94 181 LEU A CA 1
ATOM 1422 C C . LEU A 1 181 ? -29.019 -1.684 47.826 1.00 69.94 181 LEU A C 1
ATOM 1424 O O . LEU A 1 181 ? -30.061 -1.155 48.212 1.00 69.94 181 LEU A O 1
ATOM 1428 N N . SER A 1 182 ? -29.022 -2.830 47.130 1.00 73.44 182 SER A N 1
ATOM 1429 C CA . SER A 1 182 ? -30.270 -3.475 46.688 1.00 73.44 182 SER A CA 1
ATOM 1430 C C . SER A 1 182 ? -31.158 -3.957 47.848 1.00 73.44 182 SER A C 1
ATOM 1432 O O . SER A 1 182 ? -32.381 -3.967 47.727 1.00 73.44 182 SER A O 1
ATOM 1434 N N . LEU A 1 183 ? -30.562 -4.305 48.996 1.00 68.12 183 LEU A N 1
ATOM 1435 C CA . LEU A 1 183 ? -31.275 -4.664 50.230 1.00 68.12 183 LEU A CA 1
ATOM 1436 C C . LEU A 1 183 ? -31.862 -3.448 50.963 1.00 68.12 183 LEU A C 1
ATOM 1438 O O . LEU A 1 183 ? -32.817 -3.600 51.722 1.00 68.12 183 LEU A O 1
ATOM 1442 N N . LEU A 1 184 ? -31.302 -2.257 50.740 1.00 69.50 184 LEU A N 1
ATOM 1443 C CA . LEU A 1 184 ? -31.755 -0.993 51.328 1.00 69.50 184 LEU A CA 1
ATOM 1444 C C . LEU A 1 184 ? -32.742 -0.226 50.431 1.00 69.50 184 LEU A C 1
ATOM 1446 O O . LEU A 1 184 ? -33.238 0.822 50.841 1.00 69.50 184 LEU A O 1
ATOM 1450 N N . GLY A 1 185 ? -33.064 -0.752 49.243 1.00 51.78 185 GLY A N 1
ATOM 1451 C CA . GLY A 1 185 ? -34.035 -0.155 48.324 1.00 51.78 185 GLY A CA 1
ATOM 1452 C C . GLY A 1 185 ? -33.567 1.146 47.660 1.00 51.78 185 GLY A C 1
ATOM 1453 O O . GLY A 1 185 ? -34.417 1.952 47.280 1.00 51.78 185 GLY A O 1
ATOM 1454 N N . LEU A 1 186 ? -32.247 1.351 47.546 1.00 49.09 186 LEU A N 1
ATOM 1455 C CA . LEU A 1 186 ? -31.608 2.468 46.836 1.00 49.09 186 LEU A CA 1
ATOM 1456 C C . LEU A 1 186 ? -30.935 1.995 45.545 1.00 49.09 186 LEU A C 1
ATOM 1458 O O . LEU A 1 186 ? -30.288 0.923 45.576 1.00 49.09 186 LEU A O 1
#

Solvent-accessible surface area (backbone atoms only — not comparable to full-atom values): 10520 Å² total; per-residue (Å²): 113,82,56,50,48,64,58,51,72,57,92,93,41,79,44,69,54,80,55,65,51,61,77,78,34,90,46,33,49,33,61,48,66,49,76,45,93,89,57,29,24,30,38,37,37,31,35,50,56,94,94,35,76,49,76,48,79,44,70,56,25,93,36,73,64,54,34,51,53,53,49,52,51,52,52,51,48,48,63,69,49,34,44,68,46,72,44,60,66,44,82,45,76,43,76,38,42,65,27,75,44,68,55,44,48,31,25,32,91,57,68,44,78,46,75,44,53,58,67,48,70,83,70,36,47,80,44,80,47,67,49,86,83,59,46,41,70,40,51,56,64,41,79,50,34,29,42,35,35,29,43,96,91,39,80,77,47,76,43,74,21,19,26,72,46,70,35,56,53,48,51,77,66,56,58,52,48,54,52,52,34,60,74,69,77,98

Mean predicted aligned error: 7.45 Å

Radius of gyration: 26.7 Å; Cα contacts (8 Å, |Δi|>4): 353; chains: 1; bounding box: 67×30×76 Å

Foldseek 3Di:
DVALDQWDDDPNDIDGRLQCCSVVPVQKRDDDWDDDPVWATWDWIWGADPNDIDIDTDTRAHDSVRNNVVRVVVVCVLVVFKDKDWDAWDWDWDAAAQFPDRTFIKIDPGTDIDMDTPPQQVQKDWDWDFDPRRYDQFAFFAFGGWTFIDGPNDTRDTHTMTTRHGTHGDDPVNVVVVVVCVVVVD

pLDDT: mean 91.55, std 9.77, range [49.09, 98.62]

Secondary structure (DSSP, 8-state):
-GGG-SEEEETTEEEE-S-THHHH-TTEEEEEEEEETTTEEEEEEEEEETTEEEEEEEEEESSHHHHHHHHHHHHHHHHHHEEEEEE--EEEEEE-BSBSSSEEEEEESS-EEEEEETTTGGG-EEEEEEPTT-BS-B-TT-EEEEEEEEETTEEEEEEEEEESS-B-B--HHHHHHHHHHHHHT-

Nearest PDB structures (foldseek):
  4k91-assembly2_B  TM=8.437E-01  e=5.772E-19  Pseudomonas aeruginosa UCBPP-PA14
  5j8x-assembly1_A  TM=8.801E-01  e=2.957E-18  Escherichia coli K-12
  1hd8-assembly1_A  TM=8.697E-01  e=1.515E-17  Escherichia coli
  3it9-assembly3_C  TM=8.359E-01  e=6.593E-17  Escherichia coli
  6osu-assembly1_A  TM=7.238E-01  e=1.044E-14  Francisella tularensis subsp. tularensis SCHU S4

Sequence (186 aa):
PWYSEKEFTYHDIKQRNRNKLLWSDKTVDGLKTGFTKKAGYNLVASANRMDMRLISVVLGSTSVEARTAQTQKILDYGFRFFETKNIGAITKSVPISNSTKDEIKVGLQNSKAITLARGQYKLSQQAIELNAGLSAPIKKGDSIGHLVIKFEGKNLAKLPLVALEDAPEAGFFSQIWNWILSLLGL